Protein AF-I7JM09-F1 (afdb_monomer)

Solvent-accessible surface area (backbone atoms only — not comparable to full-atom values): 18774 Å² total; per-residue (Å²): 129,54,76,67,53,54,52,49,54,53,42,51,52,53,26,52,52,20,54,52,44,30,74,69,41,86,50,66,65,60,13,51,56,25,44,44,51,23,46,50,34,48,20,51,54,33,38,74,76,65,39,50,57,62,14,51,47,38,41,54,48,46,48,49,54,50,46,48,53,46,50,54,53,55,70,71,49,86,85,80,66,82,73,70,56,67,58,51,68,71,48,43,63,59,52,48,52,53,50,49,50,52,51,51,53,51,48,51,54,50,48,58,53,58,77,71,62,80,73,86,86,78,78,64,95,84,65,53,60,56,58,56,51,49,52,46,40,65,65,79,39,42,65,63,51,54,52,50,52,50,51,52,51,51,50,52,52,51,52,51,61,71,66,60,75,82,67,88,85,64,86,80,82,58,64,73,62,65,72,67,63,52,86,78,74,77,65,81,91,76,89,71,82,79,77,76,80,78,69,76,77,78,81,72,85,76,79,69,78,95,79,79,89,81,87,77,94,72,93,76,79,97,82,80,76,88,86,78,84,87,76,86,85,91,78,86,88,82,79,82,83,79,90,87,74,87,76,83,83,75,85,76,86,84,78,93,79,66,77,85,70,63,72,67,60,60,67,55,54,60,58,53,57,59,54,53,55,52,57,55,52,53,55,54,56,55,60,63,60,58,72,76,74,114

pLDDT: mean 72.58, std 22.92, range [32.12, 98.12]

Mean predicted aligned error: 19.14 Å

Organism: NCBI:txid1091495

Nearest PDB structures (foldseek):
  7zmh-assembly1_6  TM=8.329E-01  e=1.437E-07  Thermochaetoides thermophila DSM 1495
  8bef-assembly1_J  TM=8.537E-01  e=3.031E-07  Arabidopsis thaliana
  7p62-assembly1_J  TM=6.888E-01  e=1.437E-07  Escherichia coli BL21(DE3)
  3rko-assembly2_F  TM=6.988E-01  e=3.600E-07  Escherichia coli BL21(DE3)
  6nbx-assembly1_G  TM=6.213E-01  e=1.348E-06  Thermosynechococcus vestitus BP-1

Secondary structure (DSSP, 8-state):
--HHHHHHHHHHHHHHHHHHHHHH-SSHHHHHHHHHHHHHHHHHHHHHTT-HHHHHHIIIIIIIIIHHHHHHHHHHS----TTTTTTHHHHHHHHHHHHHHHHHHHHHHHHHHHHT--S--PPPTT--HHHHHHHHHHHT-HHHHHHHHHHHHHHHHHHHHHH----TT-----HHHHHT--GGGS----PPPPPP--------TT-S-S----S------TTSSTTS-----------PPPS--PPPPP-----TTSTTSSTTTHHHHHHHHHHHHHHHHHHHHHHHHHTT--

Sequence (294 aa):
MTFTDILFYLLAIILLYASVRVVLARHPVVGVLHLILAFFTASMLWILIGAEFLGLLLIIIYVGAVMVLFLFVVMMVDVLPETLRKDFRTYLPIGLVVGGIMVAEIGFILGSAYFDTSSPMTWPETYNNALALGIEMYSKYSYPIQVGALILLVGMIAAIALTLRERKNRKYVLVSDQLKVQAKDRLRLVSLKSEPRVEPLADNVSDIPADATIAGAKHTSAAERDAKEVKNDRDLKNIKPAAGQPSPVKPGEPAKAQLAQNDKTVSVESTKEAKSDATKSEAKSALNNEEVKK

Foldseek 3Di:
DPPLVVLLVVLVVLLVVLVVCLVVPPQNLSNLVSVLSNLLSVLVNCVSVVNNVVSVCSCCPVNNPPSVVVSVVSVVDPDDDPVVCVCVVVCVVVVVVVVVVVVVVVCVVVVVVVVPDDDDDDDDPPDDNVVVCVCCCVPVVVPVVVVVVVVVVVVVVVVCVVPPDDDPPDDDDDVVVVVPDDPVNPDDDDDDDDDPPPDPPPPPVPPPPPPDPDDDDDDDDPPPDPPPPPDDDPDDPDDDDDDDDDDDDDDDDDDPPPVVPVVVVVVVVVVVVVVVVVVVVVVVVVVVVVVVPD

Radius of gyration: 39.41 Å; Cα contacts (8 Å, |Δi|>4): 89; chains: 1; bounding box: 80×79×113 Å

InterPro domains:
  IPR001457 NADH:ubiquinone/plastoquinone oxidoreductase, chain 6 [PF00499] (19-162)
  IPR042106 NADH-ubiquinone/plastoquinone oxidoreductase chain 6, subunit NuoJ [G3DSA:1.20.120.1200] (4-164)

Structure (mmCIF, N/CA/C/O backbone):
data_AF-I7JM09-F1
#
_entry.id   AF-I7JM09-F1
#
loop_
_atom_site.group_PDB
_atom_site.id
_atom_site.type_symbol
_atom_site.label_atom_id
_atom_site.label_alt_id
_atom_site.label_comp_id
_atom_site.label_asym_id
_atom_site.label_entity_id
_atom_site.label_seq_id
_atom_site.pdbx_PDB_ins_code
_atom_site.Cartn_x
_atom_site.Cartn_y
_atom_site.Cartn_z
_atom_site.occupancy
_atom_site.B_iso_or_equiv
_atom_site.auth_seq_id
_atom_site.auth_comp_id
_atom_site.auth_asym_id
_atom_site.auth_atom_id
_atom_site.pdbx_PDB_model_num
ATOM 1 N N . MET A 1 1 ? 28.215 -1.909 -18.610 1.00 60.47 1 MET A N 1
ATOM 2 C CA . MET A 1 1 ? 27.627 -1.546 -17.310 1.00 60.47 1 MET A CA 1
ATOM 3 C C . MET A 1 1 ? 27.832 -0.065 -17.112 1.00 60.47 1 MET A C 1
ATOM 5 O O . MET A 1 1 ? 28.931 0.368 -16.783 1.00 60.47 1 MET A O 1
ATOM 9 N N . THR A 1 2 ? 26.808 0.710 -17.435 1.00 87.25 2 THR A N 1
ATOM 10 C CA . THR A 1 2 ? 26.739 2.129 -17.095 1.00 87.25 2 THR A CA 1
ATOM 11 C C . THR A 1 2 ? 26.623 2.283 -15.572 1.00 87.25 2 THR A C 1
ATOM 13 O O . THR A 1 2 ? 26.311 1.323 -14.864 1.00 87.25 2 THR A O 1
ATOM 16 N N . PHE A 1 3 ? 26.880 3.482 -15.042 1.00 89.94 3 PHE A N 1
ATOM 17 C CA . PHE A 1 3 ? 26.682 3.772 -13.614 1.00 89.94 3 PHE A CA 1
ATOM 18 C C . PHE A 1 3 ? 25.248 3.440 -13.153 1.00 89.94 3 PHE A C 1
ATOM 20 O O . PHE A 1 3 ? 25.053 2.889 -12.070 1.00 89.94 3 PHE A O 1
ATOM 27 N N . THR A 1 4 ? 24.262 3.687 -14.019 1.00 88.75 4 THR A N 1
ATOM 28 C CA . THR A 1 4 ? 22.845 3.362 -13.820 1.00 88.75 4 THR A CA 1
ATOM 29 C C . THR A 1 4 ? 22.614 1.861 -13.629 1.00 88.75 4 THR A C 1
ATOM 31 O O . THR A 1 4 ? 21.880 1.476 -12.722 1.00 88.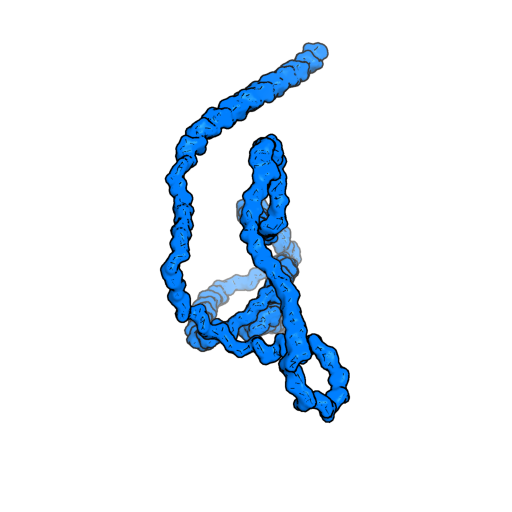75 4 THR A O 1
ATOM 34 N N . ASP A 1 5 ? 23.291 1.004 -14.404 1.00 90.19 5 ASP A N 1
ATOM 35 C CA . ASP A 1 5 ? 23.163 -0.457 -14.283 1.00 90.19 5 ASP A CA 1
ATOM 36 C C . ASP A 1 5 ? 23.687 -0.952 -12.928 1.00 90.19 5 ASP A C 1
ATOM 38 O O . ASP A 1 5 ? 23.064 -1.783 -12.269 1.00 90.19 5 ASP A O 1
ATOM 42 N N . ILE A 1 6 ? 24.829 -0.418 -12.481 1.00 92.75 6 ILE A N 1
ATOM 43 C CA . ILE A 1 6 ? 25.423 -0.774 -11.184 1.00 92.75 6 ILE A CA 1
ATOM 44 C C . ILE A 1 6 ? 24.481 -0.367 -10.047 1.00 92.75 6 ILE A C 1
ATOM 46 O O . ILE A 1 6 ? 24.235 -1.155 -9.131 1.00 92.75 6 ILE A O 1
ATOM 50 N N . LEU A 1 7 ? 23.927 0.846 -10.122 1.00 92.94 7 LEU A N 1
ATOM 51 C CA . LEU A 1 7 ? 22.977 1.348 -9.136 1.00 92.94 7 LEU A CA 1
ATOM 52 C C . LEU A 1 7 ? 21.689 0.512 -9.114 1.00 92.94 7 LEU A C 1
ATOM 54 O O . LEU A 1 7 ? 21.192 0.192 -8.035 1.00 92.94 7 LEU A O 1
ATOM 58 N N . PHE A 1 8 ? 21.191 0.096 -10.282 1.00 93.56 8 PHE A N 1
ATOM 59 C CA . PHE A 1 8 ? 20.032 -0.786 -10.401 1.00 93.56 8 PHE A CA 1
ATOM 60 C C . PHE A 1 8 ? 20.252 -2.118 -9.675 1.00 93.56 8 PHE A C 1
ATOM 62 O O . PHE A 1 8 ? 19.450 -2.484 -8.815 1.00 93.56 8 PHE A O 1
ATOM 69 N N . TYR A 1 9 ? 21.352 -2.824 -9.963 1.00 94.19 9 TYR A N 1
ATOM 70 C CA . TYR A 1 9 ? 21.636 -4.113 -9.322 1.00 94.19 9 TYR A CA 1
ATOM 71 C C . TYR A 1 9 ? 21.850 -3.976 -7.813 1.00 94.19 9 TYR A C 1
ATOM 73 O O . TYR A 1 9 ? 21.371 -4.814 -7.048 1.00 94.19 9 TYR A O 1
ATOM 81 N N . LEU A 1 10 ? 22.517 -2.908 -7.368 1.00 95.50 10 LEU A N 1
ATOM 82 C CA . LEU A 1 10 ? 22.698 -2.625 -5.946 1.00 95.50 10 LEU A CA 1
ATOM 83 C C . LEU A 1 10 ? 21.346 -2.437 -5.246 1.00 95.50 10 LEU A C 1
ATOM 85 O O . LEU A 1 10 ? 21.082 -3.091 -4.236 1.00 95.50 10 LEU A O 1
ATOM 89 N N . LEU A 1 11 ? 20.470 -1.589 -5.790 1.00 95.81 11 LEU A N 1
ATOM 90 C CA . LEU A 1 11 ? 19.152 -1.342 -5.208 1.00 95.81 11 LEU A CA 1
ATOM 91 C C . LEU A 1 11 ? 18.260 -2.592 -5.259 1.00 95.81 11 LEU A C 1
ATOM 93 O O . LEU A 1 11 ? 17.542 -2.859 -4.297 1.00 95.81 11 LEU A O 1
ATOM 97 N N . ALA A 1 12 ? 18.342 -3.392 -6.325 1.00 95.94 12 ALA A N 1
ATOM 98 C CA . ALA A 1 12 ? 17.605 -4.648 -6.457 1.00 95.94 12 ALA A CA 1
ATOM 99 C C . ALA A 1 12 ? 18.024 -5.686 -5.400 1.00 95.94 12 ALA A C 1
ATOM 101 O O . ALA A 1 12 ? 17.169 -6.340 -4.803 1.00 95.94 12 ALA A O 1
ATOM 102 N N . ILE A 1 13 ? 19.325 -5.810 -5.113 1.00 96.69 13 ILE A N 1
ATOM 103 C CA . ILE A 1 13 ? 19.824 -6.706 -4.059 1.00 96.69 13 ILE A CA 1
ATOM 104 C C . ILE A 1 13 ? 19.330 -6.247 -2.683 1.00 96.69 13 ILE A C 1
ATOM 106 O O . ILE A 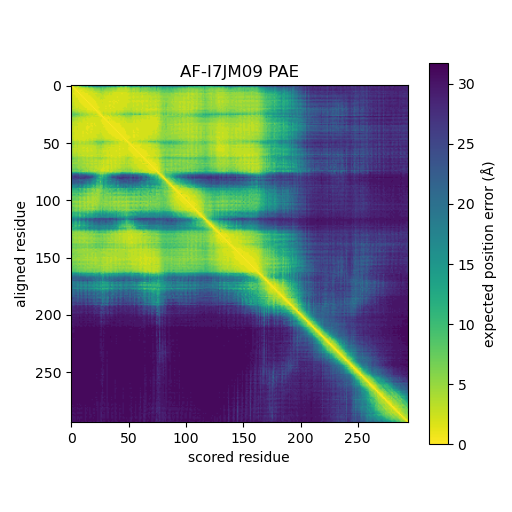1 13 ? 18.868 -7.073 -1.893 1.00 96.69 13 ILE A O 1
ATOM 110 N N . ILE A 1 14 ? 19.387 -4.941 -2.394 1.00 97.19 14 ILE A N 1
ATOM 111 C CA . ILE A 1 14 ? 18.888 -4.395 -1.122 1.00 97.19 14 ILE A CA 1
ATOM 112 C C . ILE A 1 14 ? 17.379 -4.628 -0.995 1.00 97.19 14 ILE A C 1
ATOM 114 O O . ILE A 1 14 ? 16.921 -5.035 0.073 1.00 97.19 14 ILE A O 1
ATOM 118 N N . LEU A 1 15 ? 16.619 -4.432 -2.077 1.00 96.94 15 LEU A N 1
ATOM 119 C CA . LEU A 1 15 ? 15.180 -4.679 -2.120 1.00 96.94 15 LEU A CA 1
ATOM 120 C C . LEU A 1 15 ? 14.859 -6.145 -1.804 1.00 96.94 15 LEU A C 1
ATOM 122 O O . LEU A 1 15 ? 14.075 -6.412 -0.896 1.00 96.94 15 LEU A O 1
ATOM 126 N N . LEU A 1 16 ? 15.511 -7.098 -2.480 1.00 95.94 16 LEU A N 1
ATOM 127 C CA . LEU A 1 16 ? 15.321 -8.530 -2.221 1.00 95.94 16 LEU A CA 1
ATOM 128 C C . LEU A 1 16 ? 15.690 -8.905 -0.783 1.00 95.94 16 LEU A C 1
ATOM 130 O O . LEU A 1 16 ? 14.939 -9.617 -0.114 1.00 95.94 16 LEU A O 1
ATOM 134 N N . TYR A 1 17 ? 16.818 -8.399 -0.280 1.00 96.75 17 TYR A N 1
ATOM 135 C CA . TYR A 1 17 ? 17.233 -8.623 1.103 1.00 96.75 17 TYR A CA 1
ATOM 136 C C . TYR A 1 17 ? 16.187 -8.104 2.099 1.00 96.75 17 TYR A C 1
ATOM 138 O O . TYR A 1 17 ? 15.813 -8.818 3.034 1.00 96.75 17 TYR A O 1
ATOM 146 N N . ALA A 1 18 ? 15.688 -6.885 1.888 1.00 96.38 18 ALA A N 1
ATOM 147 C CA . ALA A 1 18 ? 14.664 -6.277 2.723 1.00 96.38 18 ALA A CA 1
ATOM 148 C C . ALA A 1 18 ? 13.358 -7.088 2.680 1.00 96.38 18 ALA A C 1
ATOM 150 O O . ALA A 1 18 ? 12.845 -7.457 3.736 1.00 96.38 18 ALA A O 1
ATOM 151 N N . SER A 1 19 ? 12.874 -7.462 1.492 1.00 95.25 19 SER A N 1
ATOM 152 C CA . SER A 1 19 ? 11.662 -8.272 1.311 1.00 95.25 19 SER A CA 1
ATOM 153 C C . SER A 1 19 ? 11.746 -9.636 2.001 1.00 95.25 19 SER A C 1
ATOM 155 O O . SER A 1 19 ? 10.800 -10.047 2.670 1.00 95.25 19 SER A O 1
ATOM 157 N N . VAL A 1 20 ? 12.888 -10.325 1.911 1.00 93.81 20 VAL A N 1
ATOM 158 C CA . VAL A 1 20 ? 13.096 -11.595 2.626 1.00 93.81 20 VAL A CA 1
ATOM 159 C C . VAL A 1 20 ? 13.111 -11.360 4.139 1.00 93.81 20 VAL A C 1
ATOM 161 O O . VAL A 1 20 ? 12.451 -12.077 4.894 1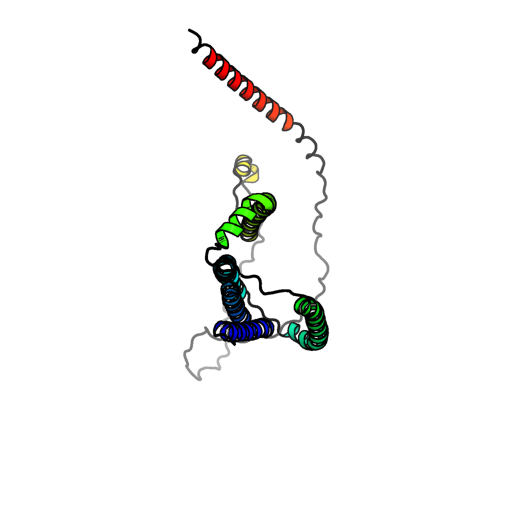.00 93.81 20 VAL A O 1
ATOM 164 N N . ARG A 1 21 ? 13.821 -10.328 4.612 1.00 94.19 21 ARG A N 1
ATOM 165 C CA . ARG A 1 21 ? 13.898 -10.002 6.044 1.00 94.19 21 ARG A CA 1
ATOM 166 C C . ARG A 1 21 ? 12.548 -9.639 6.656 1.00 94.19 21 ARG A C 1
ATOM 168 O O . ARG A 1 21 ? 12.333 -10.006 7.808 1.00 94.19 21 ARG A O 1
ATOM 175 N N . VAL A 1 22 ? 11.645 -8.991 5.914 1.00 93.25 22 VAL A N 1
ATOM 176 C CA . VAL A 1 22 ? 10.273 -8.685 6.364 1.00 93.25 22 VAL A CA 1
ATOM 177 C C . VAL A 1 22 ? 9.542 -9.949 6.811 1.00 93.25 22 VAL A C 1
ATOM 179 O O . VAL A 1 22 ? 8.963 -9.973 7.895 1.00 93.25 22 VAL A O 1
ATOM 182 N N . VAL A 1 23 ? 9.602 -11.012 6.005 1.00 89.50 23 VAL A N 1
ATOM 183 C CA . VAL A 1 23 ? 8.877 -12.267 6.263 1.00 89.50 23 VAL A CA 1
ATOM 184 C C . VAL A 1 23 ? 9.581 -13.116 7.326 1.00 89.50 23 VAL A C 1
ATOM 186 O O . VAL A 1 23 ? 8.933 -13.795 8.121 1.00 89.50 23 VAL A O 1
ATOM 189 N N . LEU A 1 24 ? 10.915 -13.067 7.377 1.00 88.56 24 LEU A N 1
ATOM 190 C CA . LEU A 1 24 ? 11.713 -13.836 8.338 1.00 88.56 24 LEU A CA 1
ATOM 191 C C . LEU A 1 24 ? 11.799 -13.182 9.729 1.00 88.56 24 LEU A C 1
ATOM 193 O O . LEU A 1 24 ? 12.238 -13.832 10.685 1.00 88.56 24 LEU A O 1
ATOM 197 N N . ALA A 1 25 ? 11.421 -11.908 9.870 1.00 86.81 25 ALA A N 1
ATOM 198 C CA . ALA A 1 25 ? 11.547 -11.177 11.124 1.00 86.81 25 ALA A CA 1
ATOM 199 C C . ALA A 1 25 ? 10.722 -11.823 12.253 1.00 86.81 25 ALA A C 1
ATOM 201 O O . ALA A 1 25 ? 9.545 -12.164 12.120 1.00 86.81 25 ALA A O 1
ATOM 202 N N . ARG A 1 26 ? 11.357 -11.986 13.420 1.00 82.12 26 ARG A N 1
ATOM 203 C CA . ARG A 1 26 ? 10.672 -12.478 14.626 1.00 82.12 26 ARG A CA 1
ATOM 204 C C . ARG A 1 26 ? 9.859 -11.383 15.295 1.00 82.12 26 ARG A C 1
ATOM 206 O O . ARG A 1 26 ? 8.724 -11.632 15.683 1.00 82.12 26 ARG A O 1
ATOM 213 N N . HIS A 1 27 ? 10.449 -10.196 15.407 1.00 83.50 27 HIS A N 1
ATOM 214 C CA . HIS A 1 27 ? 9.795 -9.046 16.004 1.00 83.50 27 HIS A CA 1
ATOM 215 C C . HIS A 1 27 ? 9.038 -8.258 14.923 1.00 83.50 27 HIS A C 1
ATOM 217 O O . HIS A 1 27 ? 9.672 -7.806 13.965 1.00 83.50 27 HIS A O 1
ATOM 223 N N . PRO A 1 28 ? 7.722 -8.049 15.067 1.00 87.56 28 PRO A N 1
ATOM 224 C CA . PRO A 1 28 ? 6.898 -7.369 14.069 1.00 87.56 28 PRO A CA 1
ATOM 225 C C . PRO A 1 28 ? 7.420 -5.987 13.684 1.00 87.56 28 PRO A C 1
ATOM 227 O O . PRO A 1 28 ? 7.532 -5.691 12.502 1.00 87.56 28 PRO A O 1
ATOM 230 N N . VAL A 1 29 ? 7.836 -5.174 14.664 1.00 90.31 29 VAL A N 1
ATOM 231 C CA . VAL A 1 29 ? 8.397 -3.833 14.405 1.00 90.31 29 VAL A CA 1
ATOM 232 C C . VAL A 1 29 ? 9.630 -3.911 13.498 1.00 90.31 29 VAL A C 1
ATOM 234 O O . VAL A 1 29 ? 9.766 -3.109 12.579 1.00 90.31 29 VAL A O 1
ATOM 237 N N . VAL A 1 30 ? 10.490 -4.922 13.683 1.00 89.81 30 VAL A N 1
ATOM 238 C CA . VAL A 1 30 ? 11.658 -5.146 12.812 1.00 89.81 30 VAL A CA 1
ATOM 239 C C . VAL A 1 30 ? 11.214 -5.550 11.407 1.00 89.81 30 VAL A C 1
ATOM 241 O O . VAL A 1 30 ? 11.829 -5.115 10.437 1.00 89.81 30 VAL A O 1
ATOM 244 N N . GLY A 1 31 ? 10.136 -6.327 11.283 1.00 91.81 31 GLY A N 1
ATOM 245 C CA . GLY A 1 31 ? 9.509 -6.621 9.994 1.00 91.81 31 GLY A CA 1
ATOM 246 C C . GLY A 1 31 ? 9.059 -5.346 9.280 1.00 91.81 31 GLY A C 1
ATOM 247 O O . GLY A 1 31 ? 9.431 -5.128 8.133 1.00 91.81 31 GLY A O 1
ATOM 248 N N . VAL A 1 32 ? 8.353 -4.448 9.970 1.00 92.31 32 VAL A N 1
ATOM 249 C CA . VAL A 1 32 ? 7.885 -3.183 9.375 1.00 92.31 32 VAL A CA 1
ATOM 250 C C . VAL A 1 32 ? 9.040 -2.248 9.003 1.00 92.31 32 VAL A C 1
ATOM 252 O O . VAL A 1 32 ? 9.010 -1.640 7.938 1.00 92.31 32 VAL A O 1
ATOM 255 N N . LEU A 1 33 ? 10.099 -2.174 9.815 1.00 93.38 33 LEU A N 1
ATOM 256 C CA . LEU A 1 33 ? 11.314 -1.412 9.489 1.00 93.38 33 LEU A CA 1
ATOM 257 C C . LEU A 1 33 ? 11.957 -1.879 8.171 1.00 93.38 33 LEU A C 1
ATOM 259 O O . LEU A 1 33 ? 12.332 -1.054 7.339 1.00 93.38 33 LEU A O 1
ATOM 263 N N . HIS A 1 34 ? 12.043 -3.194 7.944 1.00 95.12 34 HIS A N 1
ATOM 264 C CA . HIS A 1 34 ? 12.537 -3.726 6.668 1.00 95.12 34 HIS A CA 1
ATOM 265 C C . HIS A 1 34 ? 11.540 -3.497 5.522 1.00 95.12 34 HIS A C 1
ATOM 267 O O . HIS A 1 34 ? 11.959 -3.324 4.382 1.00 95.12 34 HIS A O 1
ATOM 273 N N . LEU A 1 35 ? 10.235 -3.438 5.803 1.00 94.31 35 LEU A N 1
ATOM 274 C CA . LEU A 1 35 ? 9.214 -3.150 4.793 1.00 94.31 35 LEU A CA 1
ATOM 275 C C . LEU A 1 35 ? 9.300 -1.696 4.313 1.00 94.31 35 LEU A C 1
ATOM 277 O O . LEU A 1 35 ? 9.213 -1.437 3.116 1.00 94.31 35 LEU A O 1
ATOM 281 N N . ILE A 1 36 ? 9.555 -0.761 5.230 1.00 95.31 36 ILE A N 1
ATOM 282 C CA . ILE A 1 36 ? 9.850 0.639 4.904 1.00 95.31 36 ILE A CA 1
ATOM 283 C C . ILE A 1 36 ? 11.087 0.728 4.005 1.00 95.31 36 ILE A C 1
ATOM 285 O O . ILE A 1 36 ? 11.044 1.400 2.976 1.00 95.31 36 ILE A O 1
ATOM 289 N N . LEU A 1 37 ? 12.161 0.006 4.342 1.00 96.12 37 LEU A N 1
ATOM 290 C CA . LEU A 1 37 ? 13.366 -0.057 3.511 1.00 96.12 37 LEU A CA 1
ATOM 291 C C . LEU A 1 37 ? 13.075 -0.631 2.111 1.00 96.12 37 LEU A C 1
ATOM 293 O O . LEU A 1 37 ? 13.607 -0.126 1.122 1.00 96.12 37 LEU A O 1
ATOM 297 N N . ALA A 1 38 ? 12.208 -1.641 2.008 1.00 96.31 38 ALA A N 1
ATOM 298 C CA . ALA A 1 38 ? 11.801 -2.223 0.731 1.00 96.31 38 ALA A CA 1
ATOM 299 C C . ALA A 1 38 ? 11.011 -1.220 -0.129 1.00 96.31 38 ALA A C 1
ATOM 301 O O . ALA A 1 38 ? 11.342 -1.017 -1.291 1.00 96.31 38 ALA A O 1
ATOM 302 N N . PHE A 1 39 ? 10.018 -0.519 0.427 1.00 95.88 39 PHE A N 1
ATOM 303 C CA . PHE A 1 39 ? 9.282 0.500 -0.332 1.00 95.88 39 PHE A CA 1
ATOM 304 C C . PHE A 1 39 ? 10.154 1.698 -0.714 1.00 95.88 39 PHE A C 1
ATOM 306 O O . PHE A 1 39 ? 10.022 2.229 -1.816 1.00 95.88 39 PHE A O 1
ATOM 313 N N . PHE A 1 40 ? 11.083 2.096 0.155 1.00 95.69 40 PHE A N 1
ATOM 314 C CA . PHE A 1 40 ? 12.030 3.162 -0.150 1.00 95.69 40 PHE A CA 1
ATOM 315 C C . PHE A 1 40 ? 12.969 2.775 -1.299 1.00 95.69 40 PHE A C 1
ATOM 317 O O . PHE A 1 40 ? 13.099 3.517 -2.269 1.00 95.69 40 PHE A O 1
ATOM 324 N N . THR A 1 41 ? 13.564 1.583 -1.257 1.00 96.75 41 THR A N 1
ATOM 325 C CA . THR A 1 41 ? 14.403 1.096 -2.364 1.00 96.75 41 THR A CA 1
ATOM 326 C C . THR A 1 41 ? 13.597 0.891 -3.643 1.00 96.75 41 THR A C 1
ATOM 328 O O . THR A 1 41 ? 14.035 1.341 -4.697 1.00 96.75 41 THR A O 1
ATOM 331 N N . ALA A 1 42 ? 12.381 0.343 -3.567 1.00 96.38 42 ALA A N 1
ATOM 332 C CA . ALA A 1 42 ? 11.476 0.249 -4.713 1.00 96.38 42 ALA A CA 1
ATOM 333 C C . ALA A 1 42 ? 11.188 1.626 -5.336 1.00 96.38 42 ALA A C 1
ATOM 335 O O . ALA A 1 42 ? 11.235 1.759 -6.555 1.00 96.38 42 ALA A O 1
ATOM 336 N N . SER A 1 43 ? 10.963 2.668 -4.528 1.00 96.12 43 SER A N 1
ATOM 337 C CA . SER A 1 43 ? 10.743 4.027 -5.042 1.00 96.12 43 SER A CA 1
ATOM 338 C C . SER A 1 43 ? 11.946 4.563 -5.825 1.00 96.12 43 SER A C 1
ATOM 340 O O . SER A 1 43 ? 11.772 5.183 -6.873 1.00 96.12 43 SER A O 1
ATOM 342 N N . MET A 1 44 ? 13.167 4.244 -5.380 1.00 95.00 44 MET A N 1
ATOM 343 C CA . MET A 1 44 ? 14.389 4.590 -6.104 1.00 95.00 44 MET A CA 1
ATOM 344 C C . MET A 1 44 ? 14.504 3.829 -7.429 1.00 95.00 44 MET A C 1
ATOM 346 O O . MET A 1 44 ? 14.897 4.433 -8.422 1.00 95.00 44 MET A O 1
ATOM 350 N N . LEU A 1 45 ? 14.109 2.546 -7.486 1.00 94.69 45 LEU A N 1
ATOM 351 C CA . LEU A 1 45 ? 14.045 1.802 -8.756 1.00 94.69 45 LEU A CA 1
ATOM 352 C C . LEU A 1 45 ? 13.048 2.437 -9.738 1.00 94.69 45 LEU A C 1
ATOM 354 O O . LEU A 1 45 ? 13.342 2.537 -10.925 1.00 94.69 45 LEU A O 1
ATOM 358 N N . TRP A 1 46 ? 11.887 2.885 -9.254 1.00 93.31 46 TRP A N 1
ATOM 359 C CA . TRP A 1 46 ? 10.885 3.564 -10.084 1.00 93.31 46 TRP A CA 1
ATOM 360 C C . TRP A 1 46 ? 11.412 4.876 -10.672 1.00 93.31 46 TRP A C 1
ATOM 362 O O . TRP A 1 46 ? 11.233 5.137 -11.862 1.00 93.31 46 TRP A O 1
ATOM 372 N N . ILE A 1 47 ? 12.121 5.668 -9.864 1.00 91.94 47 ILE A N 1
ATOM 373 C CA . ILE A 1 47 ? 12.787 6.891 -10.329 1.00 91.94 47 ILE A CA 1
ATOM 374 C C . ILE A 1 47 ? 13.871 6.552 -11.365 1.00 91.94 47 ILE A C 1
ATOM 376 O O . ILE A 1 47 ? 13.973 7.237 -12.378 1.00 91.94 47 ILE A O 1
ATOM 380 N N . LEU A 1 48 ? 14.629 5.467 -11.167 1.00 90.88 48 LEU A N 1
ATOM 381 C CA . LEU A 1 48 ? 15.697 5.046 -12.081 1.00 90.88 48 LEU A CA 1
ATOM 382 C C . LEU A 1 48 ? 15.183 4.651 -13.477 1.00 90.88 48 LEU A C 1
ATOM 384 O O . LEU A 1 48 ? 15.877 4.862 -14.465 1.00 90.88 48 LEU A O 1
ATOM 388 N N . ILE A 1 49 ? 13.963 4.110 -13.561 1.00 88.81 49 ILE A N 1
ATOM 389 C CA . ILE A 1 49 ? 13.292 3.745 -14.825 1.00 88.81 49 ILE A CA 1
ATOM 390 C C . ILE A 1 49 ? 12.651 4.978 -15.510 1.00 88.81 49 ILE A C 1
ATOM 392 O O . ILE A 1 49 ? 12.134 4.879 -16.620 1.00 88.81 49 ILE A O 1
ATOM 396 N N . GLY A 1 50 ? 12.703 6.163 -14.889 1.00 87.06 50 GLY A N 1
ATOM 397 C CA . GLY A 1 50 ? 12.114 7.401 -15.420 1.00 87.06 50 GLY A CA 1
ATOM 398 C C . GLY A 1 50 ? 10.654 7.629 -15.010 1.00 87.06 50 GLY A C 1
ATOM 399 O O . GLY A 1 50 ? 9.968 8.485 -15.568 1.00 87.06 50 GLY A O 1
ATOM 400 N N . ALA A 1 51 ? 10.151 6.881 -14.025 1.00 90.31 51 ALA A N 1
ATOM 401 C CA . ALA A 1 51 ? 8.800 7.025 -13.487 1.00 90.31 51 ALA A CA 1
ATOM 402 C C . ALA A 1 51 ? 8.812 7.800 -12.156 1.00 90.31 51 ALA A C 1
ATOM 404 O O . ALA A 1 51 ? 8.426 7.294 -11.099 1.00 90.31 51 ALA A O 1
ATOM 405 N N . GLU A 1 52 ? 9.257 9.056 -12.221 1.00 91.44 52 GLU A N 1
ATOM 406 C CA . GLU A 1 52 ? 9.452 9.935 -11.060 1.00 91.44 52 GLU A CA 1
ATOM 407 C C . GLU A 1 52 ? 8.174 10.154 -10.237 1.00 91.44 52 GLU A C 1
ATOM 409 O O . GLU A 1 52 ? 8.195 10.027 -9.013 1.00 91.44 52 GLU A O 1
ATOM 414 N N . PHE A 1 53 ? 7.039 10.404 -10.899 1.00 91.69 53 PHE A N 1
ATOM 415 C CA . PHE A 1 53 ? 5.773 10.686 -10.227 1.00 91.69 53 PHE A CA 1
ATOM 416 C C . PHE A 1 53 ? 5.306 9.490 -9.390 1.00 91.69 53 PHE A C 1
ATOM 418 O O . PHE A 1 53 ? 4.948 9.650 -8.222 1.00 91.69 53 PHE A O 1
ATOM 425 N N . LEU A 1 54 ? 5.368 8.276 -9.950 1.00 92.62 54 LEU A N 1
ATOM 426 C CA . LEU A 1 54 ? 4.976 7.079 -9.208 1.00 92.62 54 LEU A CA 1
ATOM 427 C C . LEU A 1 54 ? 5.969 6.735 -8.093 1.00 92.62 54 LEU A C 1
ATOM 429 O O . LEU A 1 54 ? 5.540 6.315 -7.020 1.00 92.62 54 LEU A O 1
ATOM 433 N N . GLY A 1 55 ? 7.270 6.957 -8.310 1.00 94.50 55 GLY A N 1
ATOM 434 C CA . GLY A 1 55 ? 8.282 6.808 -7.264 1.00 94.50 55 GLY A CA 1
ATOM 435 C C . GLY A 1 55 ? 8.006 7.718 -6.063 1.00 94.50 55 GLY A C 1
ATOM 436 O O . GLY A 1 55 ? 7.984 7.253 -4.923 1.00 94.50 55 GLY A O 1
ATOM 437 N N . LEU A 1 56 ? 7.694 8.994 -6.309 1.00 94.50 56 LEU A N 1
ATOM 438 C CA . LEU A 1 56 ? 7.335 9.953 -5.259 1.00 94.50 56 LEU A CA 1
ATOM 439 C C . LEU A 1 56 ? 6.041 9.570 -4.527 1.00 94.50 56 LEU A C 1
ATOM 441 O O . LEU A 1 56 ? 5.991 9.648 -3.298 1.00 94.50 56 LEU A O 1
ATOM 445 N N . LEU A 1 57 ? 5.012 9.101 -5.243 1.00 94.75 57 LEU A N 1
ATOM 446 C CA . LEU A 1 57 ? 3.788 8.584 -4.618 1.00 94.75 57 LEU A CA 1
ATOM 447 C C . LEU A 1 57 ? 4.064 7.375 -3.716 1.00 94.75 57 LEU A C 1
ATOM 449 O O . LEU A 1 57 ? 3.455 7.258 -2.649 1.00 94.75 57 LEU A O 1
ATOM 453 N N . LEU A 1 58 ? 5.000 6.503 -4.106 1.00 95.19 58 LEU A N 1
ATOM 454 C CA . LEU A 1 58 ? 5.415 5.361 -3.295 1.00 95.19 58 LEU A CA 1
ATOM 455 C C . LEU A 1 58 ? 6.000 5.815 -1.948 1.00 95.19 58 LEU A C 1
ATOM 457 O O . LEU A 1 58 ? 5.689 5.242 -0.905 1.00 95.19 58 LEU A O 1
ATOM 461 N N . ILE A 1 59 ? 6.781 6.896 -1.944 1.00 95.69 59 ILE A N 1
ATOM 462 C CA . ILE A 1 59 ? 7.329 7.473 -0.712 1.00 95.69 59 ILE A CA 1
ATOM 463 C C . ILE A 1 59 ? 6.223 8.137 0.116 1.00 95.69 59 ILE A C 1
ATOM 465 O O . ILE A 1 59 ? 6.073 7.835 1.297 1.00 95.69 59 ILE A O 1
ATOM 469 N N . ILE A 1 60 ? 5.427 9.028 -0.475 1.00 95.81 60 ILE A N 1
ATOM 470 C CA . ILE A 1 60 ? 4.463 9.842 0.283 1.00 95.81 60 ILE A CA 1
ATOM 471 C C . ILE A 1 60 ? 3.338 8.980 0.872 1.00 95.81 60 ILE A C 1
ATOM 473 O O . ILE A 1 60 ? 3.014 9.099 2.054 1.00 95.81 60 ILE A O 1
ATOM 477 N N . ILE A 1 61 ? 2.743 8.097 0.068 1.00 95.56 61 ILE A N 1
ATOM 478 C CA . ILE A 1 61 ? 1.564 7.329 0.480 1.00 95.56 61 ILE A CA 1
ATOM 479 C C . ILE A 1 61 ? 1.984 6.070 1.229 1.00 95.56 61 ILE A C 1
ATOM 481 O O . ILE A 1 61 ? 1.546 5.862 2.361 1.00 95.56 61 ILE A O 1
ATOM 485 N N . TYR A 1 62 ? 2.831 5.230 0.625 1.00 95.06 62 TYR A N 1
ATOM 486 C CA . TYR A 1 62 ? 3.164 3.945 1.235 1.00 95.06 62 TYR A CA 1
ATOM 487 C C . TYR A 1 62 ? 4.119 4.129 2.405 1.00 95.06 62 TYR A C 1
ATOM 489 O O . TYR A 1 62 ? 3.765 3.746 3.516 1.00 95.06 62 TYR A O 1
ATOM 497 N N . VAL A 1 63 ? 5.288 4.744 2.200 1.00 94.25 63 VAL A N 1
ATOM 498 C CA . VAL A 1 63 ? 6.257 4.935 3.295 1.00 94.25 63 VAL A CA 1
ATOM 499 C C . VAL A 1 63 ? 5.745 5.943 4.329 1.00 94.25 63 VAL A C 1
ATOM 501 O O . VAL A 1 63 ? 5.842 5.683 5.526 1.00 94.25 63 VAL A O 1
ATOM 504 N N . GLY A 1 64 ? 5.177 7.064 3.884 1.00 92.94 64 GLY A N 1
ATOM 505 C CA . GLY A 1 64 ? 4.725 8.146 4.755 1.00 92.94 64 GLY A CA 1
ATOM 506 C C . GLY A 1 64 ? 3.456 7.810 5.535 1.00 92.94 64 GLY A C 1
ATOM 507 O O . GLY A 1 64 ? 3.492 7.710 6.756 1.00 92.94 64 GLY A O 1
ATOM 508 N N . ALA A 1 65 ? 2.321 7.651 4.853 1.00 93.50 65 ALA A N 1
ATOM 509 C CA . ALA A 1 65 ? 1.034 7.487 5.530 1.00 93.50 65 ALA A CA 1
ATOM 510 C C . ALA A 1 65 ? 0.797 6.050 6.022 1.00 93.50 65 ALA A C 1
ATOM 512 O O . ALA A 1 65 ? 0.512 5.825 7.201 1.00 93.50 65 ALA A O 1
ATOM 513 N N . VAL A 1 66 ? 0.913 5.064 5.128 1.00 94.75 66 VAL A N 1
ATOM 514 C CA . VAL A 1 66 ? 0.476 3.689 5.414 1.00 94.75 66 VAL A CA 1
ATOM 515 C C . VAL A 1 66 ? 1.451 2.974 6.347 1.00 94.75 66 VAL A C 1
ATOM 517 O O . VAL A 1 66 ? 1.019 2.412 7.352 1.00 94.75 66 VAL A O 1
ATOM 520 N N . MET A 1 67 ? 2.758 3.001 6.064 1.00 94.19 67 MET A N 1
ATOM 521 C CA . MET A 1 67 ? 3.744 2.288 6.884 1.00 94.19 67 MET A CA 1
ATOM 522 C C . MET A 1 67 ? 3.888 2.894 8.283 1.00 94.19 67 MET A C 1
ATOM 524 O O . MET A 1 67 ? 4.042 2.143 9.244 1.00 94.19 67 MET A O 1
ATOM 528 N N . VAL A 1 68 ? 3.793 4.220 8.436 1.00 91.38 68 VAL A N 1
ATOM 529 C CA . VAL A 1 68 ? 3.828 4.860 9.763 1.00 91.38 68 VAL A CA 1
ATOM 530 C C . VAL A 1 68 ? 2.586 4.497 10.578 1.00 91.38 68 VAL A C 1
ATOM 532 O O . VAL A 1 68 ? 2.716 4.125 11.744 1.00 91.38 68 VAL A O 1
ATOM 535 N N . LEU A 1 69 ? 1.389 4.514 9.975 1.00 92.19 69 LEU A N 1
ATOM 536 C CA . LEU A 1 69 ? 0.174 4.027 10.639 1.00 92.19 69 LEU A CA 1
ATOM 537 C C . LEU A 1 69 ? 0.318 2.555 11.036 1.00 92.19 69 LEU A C 1
ATOM 539 O O . LEU A 1 69 ? -0.045 2.169 12.147 1.00 92.19 69 LEU A O 1
ATOM 543 N N . PHE A 1 70 ? 0.903 1.740 10.159 1.00 89.44 70 PHE A N 1
ATOM 544 C CA . PHE A 1 70 ? 1.156 0.335 10.443 1.00 89.44 70 PHE A CA 1
ATOM 545 C C . PHE A 1 70 ? 2.155 0.144 11.593 1.00 89.44 70 PHE A C 1
ATOM 547 O O . PHE A 1 70 ? 1.923 -0.711 12.442 1.00 89.44 70 PHE A O 1
ATOM 554 N N . LEU A 1 71 ? 3.211 0.963 11.693 1.00 90.19 71 LEU A N 1
ATOM 555 C CA . LEU A 1 71 ? 4.134 0.947 12.835 1.00 90.19 71 LEU A CA 1
ATOM 556 C C . LEU A 1 71 ? 3.410 1.210 14.158 1.00 90.19 71 LEU A C 1
ATOM 558 O O . LEU A 1 71 ? 3.638 0.478 15.121 1.00 90.19 71 LEU A O 1
ATOM 562 N N . PHE A 1 72 ? 2.517 2.204 14.202 1.00 89.75 72 PHE A N 1
ATOM 563 C CA . PHE A 1 72 ? 1.713 2.476 15.395 1.00 89.75 72 PHE A CA 1
ATOM 564 C C . PHE A 1 72 ? 0.837 1.282 15.774 1.00 89.75 72 PHE A C 1
ATOM 566 O O . PHE A 1 72 ? 0.829 0.864 16.931 1.00 89.75 72 PHE A O 1
ATOM 573 N N . VAL A 1 73 ? 0.130 0.704 14.800 1.00 90.62 73 VAL A N 1
ATOM 574 C CA . VAL A 1 73 ? -0.751 -0.449 15.029 1.00 90.62 73 VAL A CA 1
ATOM 575 C C . VAL A 1 73 ? 0.045 -1.650 15.530 1.00 90.62 73 VAL A C 1
ATOM 577 O O . VAL A 1 73 ? -0.310 -2.253 16.536 1.00 90.62 73 VAL A O 1
ATOM 580 N N . VAL A 1 74 ? 1.146 -1.983 14.863 1.00 88.62 74 VAL A N 1
ATOM 581 C CA . VAL A 1 74 ? 1.960 -3.157 15.186 1.00 88.62 74 VAL A CA 1
ATOM 582 C C . VAL A 1 74 ? 2.671 -3.017 16.532 1.00 88.62 74 VAL A C 1
ATOM 584 O O . VAL A 1 74 ? 2.867 -4.019 17.210 1.00 88.62 74 VAL A O 1
ATOM 587 N N . MET A 1 75 ? 3.044 -1.801 16.937 1.00 87.69 75 MET A N 1
ATOM 588 C CA . MET A 1 75 ? 3.617 -1.555 18.263 1.00 87.69 75 MET A CA 1
ATOM 589 C C . MET A 1 75 ? 2.561 -1.609 19.375 1.00 87.69 75 MET A C 1
ATOM 591 O O . MET A 1 75 ? 2.882 -2.004 20.490 1.00 87.69 75 MET A O 1
ATOM 595 N N . MET A 1 76 ? 1.315 -1.215 19.091 1.00 86.75 76 MET A N 1
ATOM 596 C CA . MET A 1 76 ? 0.220 -1.266 20.067 1.00 86.75 76 MET A CA 1
ATOM 597 C C . MET A 1 76 ? -0.317 -2.692 20.274 1.00 86.75 76 MET A C 1
ATOM 599 O O . MET A 1 76 ? -0.892 -2.988 21.320 1.00 86.75 76 MET A O 1
ATOM 603 N N . VAL A 1 77 ? -0.177 -3.572 19.279 1.00 85.75 77 VAL A N 1
ATOM 604 C CA . VAL A 1 77 ? -0.637 -4.961 19.373 1.00 85.75 77 VAL A CA 1
ATOM 605 C C . VAL A 1 77 ? 0.456 -5.832 19.992 1.00 85.75 77 VAL A C 1
ATOM 607 O O . VAL A 1 77 ? 1.454 -6.154 19.349 1.00 85.75 77 VAL A O 1
ATOM 610 N N . ASP A 1 78 ? 0.214 -6.299 21.215 1.00 73.50 78 ASP A N 1
ATOM 611 C CA . ASP A 1 78 ? 1.011 -7.353 21.844 1.00 73.50 78 ASP A CA 1
ATOM 612 C C . 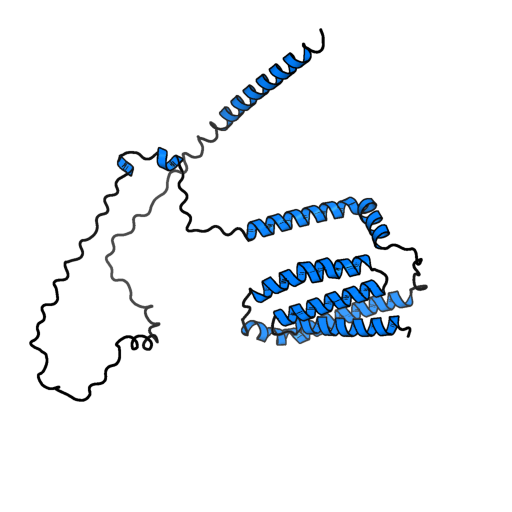ASP A 1 78 ? 0.789 -8.686 21.107 1.00 73.50 78 ASP A C 1
ATOM 614 O O . ASP A 1 78 ? -0.167 -9.421 21.361 1.00 73.50 78 ASP A O 1
ATOM 618 N N . VAL A 1 79 ? 1.659 -9.017 20.152 1.00 69.00 79 VAL A N 1
ATOM 619 C CA . VAL A 1 79 ? 1.603 -10.300 19.435 1.00 69.00 79 VAL A CA 1
ATOM 620 C C . VAL A 1 79 ? 2.497 -11.344 20.098 1.00 69.00 79 VAL A C 1
ATOM 622 O O . VAL A 1 79 ? 3.693 -11.415 19.830 1.00 69.00 79 VAL A O 1
ATOM 625 N N . LEU A 1 80 ? 1.906 -12.223 20.909 1.00 62.31 80 LEU A N 1
ATOM 626 C CA . LEU A 1 80 ? 2.567 -13.446 21.371 1.00 62.31 80 LEU A CA 1
ATOM 627 C C . LEU A 1 80 ? 1.603 -14.640 21.295 1.00 62.31 80 LEU A C 1
ATOM 629 O O . LEU A 1 80 ? 0.683 -14.764 22.102 1.00 62.31 80 LEU A O 1
ATOM 633 N N . PRO A 1 81 ? 1.810 -15.538 20.320 1.00 59.97 81 PRO A N 1
ATOM 634 C CA . PRO A 1 81 ? 1.808 -16.950 20.684 1.00 59.97 81 PRO A CA 1
ATOM 635 C C . PRO A 1 81 ? 2.905 -17.718 19.938 1.00 59.97 81 PRO A C 1
ATOM 637 O O . PRO A 1 81 ? 2.846 -17.960 18.731 1.00 59.97 81 PRO A O 1
ATOM 640 N N . GLU A 1 82 ? 3.902 -18.168 20.693 1.00 62.75 82 GLU A N 1
ATOM 641 C CA . GLU A 1 82 ? 5.020 -19.002 20.231 1.00 62.75 82 GLU A CA 1
ATOM 642 C C . GLU A 1 82 ? 4.556 -20.364 19.669 1.00 62.75 82 GLU A C 1
ATOM 644 O O . GLU A 1 82 ? 5.284 -21.033 18.934 1.00 62.75 82 GLU A O 1
ATOM 649 N N . THR A 1 83 ? 3.308 -20.747 19.948 1.00 59.00 83 THR A N 1
ATOM 650 C CA . THR A 1 83 ? 2.677 -22.001 19.527 1.00 59.00 83 THR A CA 1
ATOM 651 C C . THR A 1 83 ? 2.239 -22.018 18.058 1.00 59.00 83 THR A C 1
ATOM 653 O O . THR A 1 83 ? 2.277 -23.084 17.453 1.00 59.00 83 THR A O 1
ATOM 656 N N . LEU A 1 84 ? 1.925 -20.871 17.436 1.00 59.19 84 LEU A N 1
ATOM 657 C CA . LEU A 1 84 ? 1.526 -20.804 16.013 1.00 59.19 84 LEU A CA 1
ATOM 658 C C . LEU A 1 84 ? 2.701 -21.005 15.039 1.00 59.19 84 LEU A C 1
ATOM 660 O O . LEU A 1 84 ? 2.509 -21.336 13.872 1.00 59.19 84 LEU A O 1
ATOM 664 N N . ARG A 1 85 ? 3.942 -20.805 15.496 1.00 61.53 85 ARG A N 1
ATOM 665 C CA . ARG A 1 85 ? 5.138 -20.880 14.638 1.00 61.53 85 ARG A CA 1
ATOM 666 C C . ARG A 1 85 ? 5.676 -22.300 14.458 1.00 61.53 85 ARG A C 1
ATOM 668 O O . ARG A 1 85 ? 6.496 -22.515 13.565 1.00 61.53 85 ARG A O 1
ATOM 675 N N . LYS A 1 86 ? 5.241 -23.263 15.281 1.00 62.53 86 LYS A N 1
ATOM 676 C CA . LYS A 1 86 ? 5.717 -24.654 15.211 1.00 62.53 86 LYS A CA 1
ATOM 677 C C . LYS A 1 86 ? 5.311 -25.321 13.891 1.00 62.53 86 LYS A C 1
ATOM 679 O O . LYS A 1 86 ? 6.114 -26.050 13.316 1.00 62.53 86 LYS A O 1
ATOM 684 N N . ASP A 1 87 ? 4.146 -24.950 13.362 1.00 65.56 87 ASP A N 1
ATOM 685 C CA . ASP A 1 87 ? 3.615 -25.475 12.101 1.00 65.56 87 ASP A CA 1
ATOM 686 C C . ASP A 1 87 ? 4.196 -24.770 10.865 1.00 65.56 87 ASP A C 1
ATOM 688 O O . ASP A 1 87 ? 4.308 -25.376 9.801 1.00 65.56 87 ASP A O 1
ATOM 692 N N . PHE A 1 88 ? 4.666 -23.521 10.994 1.00 68.38 88 PHE A N 1
ATOM 693 C CA . PHE A 1 88 ? 5.241 -22.766 9.871 1.00 68.38 88 PHE A CA 1
ATOM 694 C C . PHE A 1 88 ? 6.447 -23.479 9.246 1.00 68.38 88 PHE A C 1
ATOM 696 O O . PHE A 1 88 ? 6.609 -23.481 8.028 1.00 68.38 88 PHE A O 1
ATOM 703 N N . ARG A 1 89 ? 7.281 -24.141 10.061 1.00 75.44 89 ARG A N 1
ATOM 704 C CA . ARG A 1 89 ? 8.468 -24.855 9.563 1.00 75.44 89 ARG A CA 1
ATOM 705 C C . ARG A 1 89 ? 8.116 -26.127 8.786 1.00 75.44 89 ARG A C 1
ATOM 707 O O . ARG A 1 89 ? 8.897 -26.53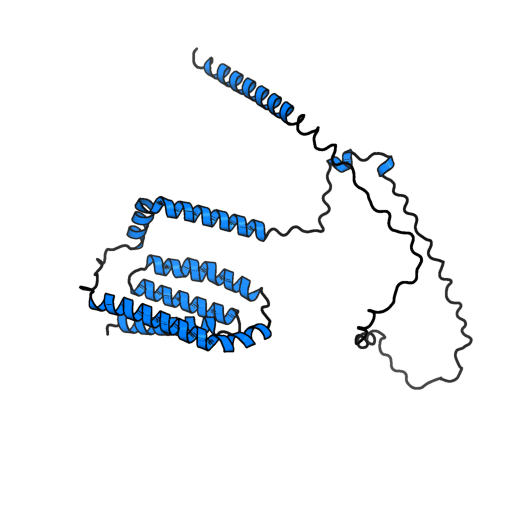3 7.932 1.00 75.44 89 ARG A O 1
ATOM 714 N N . THR A 1 90 ? 6.951 -26.714 9.054 1.00 81.06 90 THR A N 1
ATOM 715 C CA . THR A 1 90 ? 6.435 -27.891 8.341 1.00 81.06 90 THR A CA 1
ATOM 716 C C . THR A 1 90 ? 5.933 -27.518 6.945 1.00 81.06 90 THR A C 1
ATOM 718 O O . THR A 1 90 ? 6.180 -28.256 5.995 1.00 81.06 90 THR A O 1
ATOM 721 N N . TYR A 1 91 ? 5.295 -26.350 6.792 1.00 81.88 91 TYR A N 1
ATOM 722 C CA . TYR A 1 91 ? 4.758 -25.878 5.505 1.00 81.88 91 TYR A CA 1
ATOM 723 C C . TYR A 1 91 ? 5.738 -25.027 4.679 1.00 81.88 91 TYR A C 1
ATOM 725 O O . TYR A 1 91 ? 5.534 -24.856 3.479 1.00 81.88 91 TYR A O 1
ATOM 733 N N . LEU A 1 92 ? 6.829 -24.539 5.280 1.00 84.88 92 LEU A N 1
ATOM 734 C CA . LEU A 1 92 ? 7.889 -23.792 4.594 1.00 84.88 92 LEU A CA 1
ATOM 735 C C . LEU A 1 92 ? 8.450 -24.481 3.329 1.00 84.88 92 LEU A C 1
ATOM 737 O O . LEU A 1 92 ? 8.554 -23.796 2.313 1.00 84.88 92 LEU A O 1
ATOM 741 N N . PRO A 1 93 ? 8.805 -25.787 3.324 1.00 86.62 93 PRO A N 1
ATOM 742 C CA . PRO A 1 93 ? 9.340 -26.427 2.120 1.00 86.62 93 PRO A CA 1
ATOM 743 C C . PRO A 1 93 ? 8.307 -26.497 0.992 1.00 86.62 93 PRO A C 1
ATOM 745 O O . PRO A 1 93 ? 8.654 -26.264 -0.161 1.00 86.62 93 PRO A O 1
ATOM 748 N N . ILE A 1 94 ? 7.034 -26.744 1.315 1.00 89.56 94 ILE A N 1
ATOM 749 C CA . ILE A 1 94 ? 5.943 -26.756 0.329 1.00 89.56 94 ILE A CA 1
ATOM 750 C C . ILE A 1 94 ? 5.766 -25.353 -0.264 1.00 89.56 94 ILE A C 1
ATOM 752 O O . ILE A 1 94 ? 5.704 -25.203 -1.482 1.00 89.56 94 ILE A O 1
ATOM 756 N N . GLY A 1 95 ? 5.760 -24.318 0.582 1.00 87.25 95 GLY A N 1
ATOM 757 C CA . GLY A 1 95 ? 5.703 -22.926 0.135 1.00 87.25 95 GLY A CA 1
ATOM 758 C C . GLY A 1 95 ? 6.888 -22.533 -0.749 1.00 87.25 95 GLY A C 1
ATOM 759 O O . GLY A 1 95 ? 6.705 -21.812 -1.725 1.00 87.25 95 GLY A O 1
ATOM 760 N N . LEU A 1 96 ? 8.088 -23.047 -0.462 1.00 89.12 96 LEU A N 1
ATOM 761 C CA . LEU A 1 96 ? 9.284 -22.801 -1.270 1.00 89.12 96 LEU A CA 1
ATOM 762 C C . LEU A 1 96 ? 9.200 -23.487 -2.637 1.00 89.12 96 LEU A C 1
ATOM 764 O O . LEU A 1 96 ? 9.572 -22.874 -3.630 1.00 89.12 96 LEU A O 1
ATOM 768 N N . VAL A 1 97 ? 8.666 -24.712 -2.709 1.00 93.88 97 VAL A N 1
ATOM 769 C CA . VAL A 1 97 ? 8.420 -25.399 -3.989 1.00 93.88 97 VAL A CA 1
ATOM 770 C C . VAL A 1 97 ? 7.424 -24.611 -4.837 1.00 93.88 97 VAL A C 1
ATOM 772 O O . VAL A 1 97 ? 7.717 -24.309 -5.990 1.00 93.88 97 VAL A O 1
ATOM 775 N N . VAL A 1 98 ? 6.284 -24.214 -4.265 1.00 93.94 98 VAL A N 1
ATOM 776 C CA . VAL A 1 98 ? 5.265 -23.430 -4.985 1.00 93.94 98 VAL A CA 1
ATOM 777 C C . VAL A 1 98 ? 5.813 -22.065 -5.410 1.00 93.94 98 VAL A C 1
ATOM 779 O O . VAL A 1 98 ? 5.635 -21.659 -6.556 1.00 93.94 98 VAL A O 1
ATOM 782 N N . GLY A 1 99 ? 6.528 -21.375 -4.520 1.00 91.00 99 GLY A N 1
ATOM 783 C CA . GLY A 1 99 ? 7.190 -20.111 -4.839 1.00 91.00 99 GLY A CA 1
ATOM 784 C C . GLY A 1 99 ? 8.233 -20.265 -5.946 1.00 91.00 99 GLY A C 1
ATOM 785 O O . GLY A 1 99 ? 8.277 -19.449 -6.858 1.00 91.00 99 GLY A O 1
ATOM 786 N N . GLY A 1 100 ? 9.029 -21.335 -5.912 1.00 93.75 100 GLY A N 1
ATOM 787 C CA . GLY A 1 100 ? 10.011 -21.651 -6.947 1.00 93.75 100 GLY A CA 1
ATOM 788 C C . GLY A 1 100 ? 9.370 -21.909 -8.310 1.00 93.75 100 GLY A C 1
ATOM 789 O O . GLY A 1 100 ? 9.864 -21.398 -9.311 1.00 93.75 100 GLY A O 1
ATOM 790 N N . ILE A 1 101 ? 8.242 -22.628 -8.345 1.00 95.62 101 ILE A N 1
ATOM 791 C CA . ILE A 1 101 ? 7.457 -22.835 -9.571 1.00 95.62 101 ILE A CA 1
ATOM 792 C C . ILE A 1 101 ? 6.947 -21.493 -10.107 1.00 95.62 101 ILE A C 1
ATOM 794 O O . ILE A 1 101 ? 7.158 -21.204 -11.277 1.00 95.62 101 ILE A O 1
ATOM 798 N N . MET A 1 102 ? 6.380 -20.635 -9.254 1.00 94.50 102 MET A N 1
ATOM 799 C CA . MET A 1 102 ? 5.930 -19.294 -9.655 1.00 94.50 102 MET A CA 1
ATOM 800 C C . MET A 1 102 ? 7.062 -18.438 -10.238 1.00 94.50 102 MET A C 1
ATOM 802 O O . MET A 1 102 ? 6.882 -17.788 -11.265 1.00 94.50 102 MET A O 1
ATOM 806 N N . VAL A 1 103 ? 8.251 -18.447 -9.625 1.00 92.69 103 VAL A N 1
ATOM 807 C CA . VAL A 1 103 ? 9.413 -17.729 -10.177 1.00 92.69 103 VAL A CA 1
ATOM 808 C C . VAL A 1 103 ? 9.843 -18.323 -11.521 1.00 92.69 103 VAL A C 1
ATOM 810 O O . VAL A 1 103 ? 10.187 -17.567 -12.427 1.00 92.69 103 VAL A O 1
ATOM 813 N N . ALA A 1 104 ? 9.798 -19.648 -11.678 1.00 93.50 104 ALA A N 1
ATOM 814 C CA . ALA A 1 104 ? 10.120 -20.306 -12.940 1.00 93.50 104 ALA A CA 1
ATOM 815 C C . ALA A 1 104 ? 9.105 -19.971 -14.046 1.00 93.50 104 ALA A C 1
ATOM 817 O O . ALA A 1 104 ? 9.516 -19.688 -15.168 1.00 93.50 104 ALA A O 1
ATOM 818 N N . GLU A 1 105 ? 7.806 -19.933 -13.735 1.00 92.56 105 GLU A N 1
ATOM 819 C CA . GLU A 1 105 ? 6.750 -19.534 -14.674 1.00 92.56 105 GLU A CA 1
ATOM 820 C C . GLU A 1 105 ? 6.918 -18.080 -15.120 1.00 92.56 105 GLU A C 1
ATOM 822 O O . GLU A 1 105 ? 6.944 -17.800 -16.319 1.00 92.56 105 GLU A O 1
ATOM 827 N N . ILE A 1 106 ? 7.115 -17.157 -14.171 1.00 91.75 106 ILE A N 1
ATOM 828 C CA . ILE A 1 106 ? 7.379 -15.747 -14.481 1.00 91.75 106 ILE A CA 1
ATOM 829 C C . ILE A 1 106 ? 8.655 -15.629 -15.320 1.00 91.75 106 ILE A C 1
ATOM 831 O O . ILE A 1 106 ? 8.661 -14.916 -16.319 1.00 91.75 106 ILE A O 1
ATOM 835 N N . GLY A 1 107 ? 9.718 -16.354 -14.963 1.00 89.69 107 GLY A N 1
ATOM 836 C CA . GLY A 1 107 ? 10.977 -16.368 -15.706 1.00 89.69 107 GLY A CA 1
ATOM 837 C C . GLY A 1 107 ? 10.837 -16.911 -17.130 1.00 89.69 107 GLY A C 1
ATOM 838 O O . GLY A 1 107 ? 11.440 -16.360 -18.045 1.00 89.69 107 GLY A O 1
ATOM 839 N N . PHE A 1 108 ? 10.016 -17.941 -17.342 1.00 90.06 108 PHE A N 1
ATOM 840 C CA . PHE A 1 108 ? 9.740 -18.499 -18.667 1.00 90.06 108 PHE A CA 1
ATOM 841 C C . PHE A 1 108 ? 8.960 -17.511 -19.544 1.00 90.06 108 PHE A C 1
ATOM 843 O O . PHE A 1 108 ? 9.351 -17.253 -20.684 1.00 90.06 108 PHE A O 1
ATOM 850 N N . ILE A 1 109 ? 7.906 -16.898 -18.993 1.00 88.88 109 ILE A N 1
ATOM 851 C CA . ILE A 1 109 ? 7.085 -15.903 -19.696 1.00 88.88 109 ILE A CA 1
ATOM 852 C C . ILE A 1 109 ? 7.923 -14.664 -20.029 1.00 88.88 109 ILE A C 1
ATOM 854 O O . ILE A 1 109 ? 7.982 -14.258 -21.189 1.00 88.88 109 ILE A O 1
ATOM 858 N N . LEU A 1 110 ? 8.623 -14.087 -19.048 1.00 86.06 110 LEU A N 1
ATOM 859 C CA . LEU A 1 110 ? 9.475 -12.918 -19.280 1.00 86.06 110 LEU A CA 1
ATOM 860 C C . LEU A 1 110 ? 10.648 -13.245 -20.199 1.00 86.06 110 LEU A C 1
ATOM 862 O O . LEU A 1 110 ? 11.001 -12.405 -21.013 1.00 86.06 110 LEU A O 1
ATOM 866 N N . GLY A 1 111 ? 11.227 -14.444 -20.103 1.00 82.50 111 GLY A N 1
ATOM 867 C CA . GLY A 1 111 ? 12.275 -14.904 -21.009 1.00 82.50 111 GLY A CA 1
ATOM 868 C C . GLY A 1 111 ? 11.795 -14.883 -22.454 1.00 82.50 111 GLY A C 1
ATOM 869 O O . GLY A 1 111 ? 12.416 -14.230 -23.286 1.00 82.50 111 GLY A O 1
ATOM 870 N N . SER A 1 112 ? 10.649 -15.514 -22.736 1.00 80.19 112 SER A N 1
ATOM 871 C CA . SER A 1 112 ? 10.056 -15.501 -24.081 1.00 80.19 112 SER A CA 1
ATOM 872 C C . SER A 1 112 ? 9.780 -14.084 -24.594 1.00 80.19 112 SER A C 1
ATOM 874 O O . SER A 1 112 ? 10.162 -13.761 -25.713 1.00 80.19 112 SER A O 1
ATOM 876 N N . ALA A 1 113 ? 9.222 -13.208 -23.753 1.00 77.81 113 ALA A N 1
ATOM 877 C CA . ALA A 1 113 ? 8.939 -11.826 -24.126 1.00 77.81 113 ALA A CA 1
ATOM 878 C C . ALA A 1 113 ? 10.217 -11.003 -24.348 1.00 77.81 113 ALA A C 1
ATOM 880 O O . ALA A 1 113 ? 10.274 -10.200 -25.271 1.00 77.81 113 ALA A O 1
ATOM 881 N N . TYR A 1 114 ? 11.252 -11.214 -23.529 1.00 74.31 114 TYR A N 1
ATOM 882 C CA . TYR A 1 114 ? 12.512 -10.479 -23.606 1.00 74.31 114 TYR A CA 1
ATOM 883 C C . TYR A 1 114 ? 13.249 -10.762 -24.917 1.00 74.31 114 TYR A C 1
ATOM 885 O O . TYR A 1 114 ? 13.735 -9.824 -25.549 1.00 74.31 114 TYR A O 1
ATOM 893 N N . PHE A 1 115 ? 13.277 -12.025 -25.360 1.00 70.19 115 PHE A N 1
ATOM 894 C CA . PHE A 1 115 ? 13.915 -12.415 -26.622 1.00 70.19 115 PHE A CA 1
ATOM 895 C C . PHE A 1 115 ? 13.186 -11.899 -27.875 1.00 70.19 115 PHE A C 1
ATOM 897 O O . PHE A 1 115 ? 13.837 -11.745 -28.906 1.00 70.19 115 PHE A O 1
ATOM 904 N N . ASP A 1 116 ? 11.893 -11.577 -27.781 1.00 72.06 116 ASP A N 1
ATOM 905 C CA . ASP A 1 116 ? 11.092 -11.026 -28.887 1.00 72.06 116 ASP A CA 1
ATOM 906 C C . ASP A 1 116 ? 11.064 -9.483 -28.929 1.00 72.06 116 ASP A C 1
ATOM 908 O O . ASP A 1 116 ? 10.485 -8.891 -29.844 1.00 72.06 116 ASP A O 1
ATOM 912 N N . THR A 1 117 ? 11.681 -8.787 -27.965 1.00 69.88 117 THR A N 1
ATOM 913 C CA . THR A 1 117 ? 11.559 -7.320 -27.882 1.00 69.88 117 THR A CA 1
ATOM 914 C C . THR A 1 117 ? 12.529 -6.591 -28.819 1.00 69.88 117 THR A C 1
ATOM 916 O O . THR A 1 117 ? 13.749 -6.678 -28.687 1.00 69.88 117 THR A O 1
ATOM 919 N N . SER A 1 118 ? 11.980 -5.777 -29.724 1.00 59.56 118 SER A N 1
ATOM 920 C CA . SER A 1 118 ? 12.713 -4.821 -30.557 1.00 59.56 118 SER A CA 1
ATOM 921 C C . SER A 1 118 ? 12.955 -3.503 -29.812 1.00 59.56 118 SER A C 1
ATOM 923 O O . SER A 1 118 ? 11.986 -2.833 -29.473 1.00 59.56 118 SER A O 1
ATOM 925 N N . SER A 1 119 ? 14.231 -3.132 -29.647 1.00 67.62 119 SER A N 1
ATOM 926 C CA . SER A 1 119 ? 14.793 -1.833 -29.219 1.00 67.62 119 SER A CA 1
ATOM 927 C C . SER A 1 119 ? 14.223 -1.183 -27.935 1.00 67.62 119 SER A C 1
ATOM 929 O O . SER A 1 119 ? 13.017 -0.989 -27.811 1.00 67.62 119 SER A O 1
ATOM 931 N N . PRO A 1 120 ? 15.072 -0.741 -26.983 1.00 67.62 120 PRO A N 1
ATOM 932 C CA . PRO A 1 120 ? 14.600 -0.028 -25.797 1.00 67.62 120 PRO A CA 1
ATOM 933 C C . PRO A 1 120 ? 13.810 1.228 -26.192 1.00 67.62 120 PRO A C 1
ATOM 935 O O . PRO A 1 120 ? 14.268 2.032 -27.005 1.00 67.62 120 PRO A O 1
ATOM 938 N N . MET A 1 121 ? 12.615 1.384 -25.619 1.00 68.12 121 MET A N 1
ATOM 939 C CA . MET A 1 121 ? 11.775 2.561 -25.828 1.00 68.12 121 MET A CA 1
ATOM 940 C C . MET A 1 121 ? 12.448 3.780 -25.193 1.00 68.12 121 MET A C 1
ATOM 942 O O . MET A 1 121 ? 12.594 3.857 -23.975 1.00 68.12 121 MET A O 1
ATOM 946 N N . THR A 1 122 ? 12.885 4.722 -26.026 1.00 72.81 122 THR A N 1
ATOM 947 C CA . THR A 1 122 ? 13.509 5.972 -25.586 1.00 72.81 122 THR A CA 1
ATOM 948 C C . THR A 1 122 ? 12.453 7.059 -25.445 1.00 72.81 122 THR A C 1
ATOM 950 O O . THR A 1 122 ? 11.776 7.397 -26.419 1.00 72.81 122 THR A O 1
ATOM 953 N N . TRP A 1 123 ? 12.332 7.627 -24.248 1.00 72.25 123 TRP A N 1
ATOM 954 C CA . TRP A 1 123 ? 11.468 8.777 -24.001 1.00 72.25 123 TRP A CA 1
ATOM 955 C C . TRP A 1 123 ? 12.205 10.083 -24.333 1.00 72.25 123 TRP A C 1
ATOM 957 O O . TRP A 1 123 ? 13.406 10.178 -24.073 1.00 72.25 123 TRP A O 1
ATOM 967 N N . PRO A 1 124 ? 11.522 11.097 -24.892 1.00 78.38 124 PRO A N 1
ATOM 968 C CA . PRO A 1 124 ? 12.092 12.434 -25.042 1.00 78.38 124 PRO A CA 1
ATOM 969 C C . PRO A 1 124 ? 12.457 13.033 -23.676 1.00 78.38 124 PRO A C 1
ATOM 971 O O . PRO A 1 124 ? 11.699 12.871 -22.723 1.00 78.38 124 PRO A O 1
ATOM 974 N N . GLU A 1 125 ? 13.549 13.798 -23.581 1.00 74.62 125 GLU A N 1
ATOM 975 C CA . GLU A 1 125 ? 13.950 14.455 -22.318 1.00 74.62 125 GLU A CA 1
ATOM 976 C C . GLU A 1 125 ? 12.917 15.471 -21.795 1.00 74.62 125 GLU A C 1
ATOM 978 O O . GLU A 1 125 ? 12.899 15.802 -20.614 1.00 74.62 125 GLU A O 1
ATOM 983 N N . THR A 1 126 ? 12.018 15.950 -22.656 1.00 79.12 126 THR A N 1
ATOM 984 C CA . THR A 1 126 ? 10.915 16.856 -22.299 1.00 79.12 126 THR A CA 1
ATOM 985 C C . THR A 1 126 ? 9.659 16.133 -21.803 1.00 79.12 126 THR A C 1
ATOM 987 O O . THR A 1 126 ? 8.641 16.778 -21.541 1.00 79.12 126 THR A O 1
ATOM 990 N N . TYR A 1 127 ? 9.688 14.802 -21.691 1.00 82.06 127 TYR A N 1
ATOM 991 C CA . TYR A 1 127 ? 8.535 14.019 -21.266 1.00 82.06 127 TYR A CA 1
ATOM 992 C C . TYR A 1 127 ? 8.249 14.217 -19.774 1.00 82.06 127 TYR A C 1
ATOM 994 O O . TYR A 1 127 ? 8.982 13.745 -18.910 1.00 82.06 127 TYR A O 1
ATOM 1002 N N . ASN A 1 128 ? 7.136 14.883 -19.469 1.00 87.69 128 ASN A N 1
ATOM 1003 C CA . ASN A 1 128 ? 6.655 15.033 -18.102 1.00 87.69 128 ASN A CA 1
ATOM 1004 C C . ASN A 1 128 ? 5.672 13.903 -17.764 1.00 87.69 128 ASN A C 1
ATOM 1006 O O . ASN A 1 128 ? 4.515 13.915 -18.199 1.00 87.69 128 ASN A O 1
ATOM 1010 N N . ASN A 1 129 ? 6.134 12.944 -16.958 1.00 86.31 129 ASN A N 1
ATOM 1011 C CA . ASN A 1 129 ? 5.343 11.782 -16.553 1.00 86.31 129 ASN A CA 1
ATOM 1012 C C . ASN A 1 129 ? 4.073 12.190 -15.783 1.00 86.31 129 ASN A C 1
ATOM 1014 O O . ASN A 1 129 ? 2.993 11.670 -16.057 1.00 86.31 129 ASN A O 1
ATOM 1018 N N . ALA A 1 130 ? 4.177 13.168 -14.876 1.00 90.25 130 ALA A N 1
ATOM 1019 C CA . ALA A 1 130 ? 3.051 13.630 -14.065 1.00 90.25 130 ALA A CA 1
ATOM 1020 C C . ALA A 1 130 ? 1.946 14.276 -14.916 1.00 90.25 130 ALA A C 1
ATOM 1022 O O . ALA A 1 130 ? 0.762 14.017 -14.696 1.00 90.25 130 ALA A O 1
ATOM 1023 N N . LEU A 1 131 ? 2.323 15.084 -15.914 1.00 90.88 131 LEU A N 1
ATOM 1024 C CA . LEU A 1 131 ? 1.367 15.709 -16.829 1.00 90.88 131 LEU A CA 1
ATOM 1025 C C . LEU A 1 131 ? 0.662 14.660 -17.695 1.00 90.88 131 LEU A C 1
ATOM 1027 O O . LEU A 1 131 ? -0.565 14.676 -17.790 1.00 90.88 131 LEU A O 1
ATOM 1031 N N . ALA A 1 132 ? 1.424 13.744 -18.300 1.00 90.38 132 ALA A N 1
ATOM 1032 C CA . ALA A 1 132 ? 0.873 12.689 -19.148 1.00 90.38 132 ALA A CA 1
ATOM 1033 C C . ALA A 1 132 ? -0.114 11.803 -18.371 1.00 90.38 132 ALA A C 1
ATOM 1035 O O . ALA A 1 132 ? -1.223 11.537 -18.836 1.00 90.38 132 ALA A O 1
ATOM 1036 N N . LEU A 1 133 ? 0.258 11.417 -17.148 1.00 90.19 133 LEU A N 1
ATOM 1037 C CA . LEU A 1 133 ? -0.582 10.604 -16.278 1.00 90.19 133 LEU A CA 1
ATOM 1038 C C . LEU A 1 133 ? -1.829 11.378 -15.825 1.00 90.19 133 LEU A C 1
ATOM 1040 O O . LEU A 1 133 ? -2.918 10.815 -15.825 1.00 90.19 133 LEU A O 1
ATOM 1044 N N . GLY A 1 134 ? -1.706 12.677 -15.534 1.00 91.25 134 GLY A N 1
ATOM 1045 C CA . GLY A 1 134 ? -2.835 13.550 -15.204 1.00 91.25 134 GLY A CA 1
ATOM 1046 C C . GLY A 1 134 ? -3.855 13.691 -16.339 1.00 91.25 134 GLY A C 1
ATOM 1047 O O . GLY A 1 134 ? -5.057 13.576 -16.096 1.00 91.25 134 GLY A O 1
ATOM 1048 N N . ILE A 1 135 ? -3.399 13.888 -17.581 1.00 93.81 135 ILE A N 1
ATOM 1049 C CA . ILE A 1 135 ? -4.285 13.974 -18.754 1.00 93.81 135 ILE A CA 1
ATOM 1050 C C . ILE A 1 135 ? -5.061 12.667 -18.925 1.00 93.81 135 ILE A C 1
ATOM 1052 O O . ILE A 1 135 ? -6.285 12.690 -19.053 1.00 93.81 135 ILE A O 1
ATOM 1056 N N . GLU A 1 136 ? -4.375 11.528 -18.869 1.00 93.31 136 GLU A N 1
ATOM 1057 C CA . GLU A 1 136 ? -5.004 10.222 -19.063 1.00 93.31 136 GLU A CA 1
ATOM 1058 C C . GLU A 1 136 ? -5.982 9.885 -17.920 1.00 93.31 136 GLU A C 1
ATOM 1060 O O . GLU A 1 136 ? -7.084 9.380 -18.158 1.00 93.31 136 GLU A O 1
ATOM 1065 N N . MET A 1 137 ? -5.614 10.238 -16.683 1.00 92.56 137 MET A N 1
ATOM 1066 C CA . MET A 1 137 ? -6.447 10.099 -15.489 1.00 92.56 137 MET A CA 1
ATOM 1067 C C . MET A 1 137 ? -7.774 10.853 -15.629 1.00 92.56 137 MET A C 1
ATOM 1069 O O . MET A 1 137 ? -8.835 10.254 -15.463 1.00 92.56 137 MET A O 1
ATOM 1073 N N . TYR A 1 138 ? -7.738 12.143 -15.969 1.00 92.62 138 TYR A N 1
ATOM 1074 C CA . TYR A 1 138 ? -8.954 12.961 -16.029 1.00 92.62 138 TYR A CA 1
ATOM 1075 C C . TYR A 1 138 ? -9.715 12.862 -17.356 1.00 92.62 138 TYR A C 1
ATOM 1077 O O . TYR A 1 138 ? -10.911 13.152 -17.379 1.00 92.62 138 TYR A O 1
ATOM 1085 N N . SER A 1 139 ? -9.066 12.437 -18.444 1.00 94.44 139 SER A N 1
ATOM 1086 C CA . SER A 1 139 ? -9.714 12.266 -19.747 1.00 94.44 139 SER A CA 1
ATOM 1087 C C . SER A 1 139 ? -10.345 10.880 -19.885 1.00 94.44 139 SER A C 1
ATOM 1089 O O . SER A 1 139 ? -11.569 10.760 -19.943 1.00 94.44 139 SER A O 1
ATOM 1091 N N . LYS A 1 140 ? -9.533 9.815 -19.887 1.00 94.25 140 LYS A N 1
ATOM 1092 C CA . LYS A 1 140 ? -10.003 8.450 -20.168 1.00 94.25 140 LYS A CA 1
ATOM 1093 C C . LYS A 1 140 ? -10.468 7.714 -18.915 1.00 94.25 140 LYS A C 1
ATOM 1095 O O . LYS A 1 140 ? -11.459 6.988 -18.961 1.00 94.25 140 LYS A O 1
ATOM 1100 N N . TYR A 1 141 ? -9.781 7.908 -17.788 1.00 94.50 141 TYR A N 1
ATOM 1101 C CA . TYR A 1 141 ? -10.023 7.166 -16.542 1.00 94.50 141 TYR A CA 1
ATOM 1102 C C . TYR A 1 141 ? -10.784 7.964 -15.471 1.00 94.50 141 TYR A C 1
ATOM 1104 O O . TYR A 1 141 ? -10.630 7.715 -14.274 1.00 94.50 141 TYR A O 1
ATOM 1112 N N . SER A 1 142 ? -11.676 8.868 -15.887 1.00 94.25 142 SER A N 1
ATOM 1113 C CA . SER A 1 142 ? -12.479 9.679 -14.960 1.00 94.25 142 SER A CA 1
ATOM 1114 C C . SER A 1 142 ? -13.344 8.824 -14.014 1.00 94.25 142 SER A C 1
ATOM 1116 O O . SER A 1 142 ? -13.415 9.094 -12.814 1.00 94.25 142 SER A O 1
ATOM 1118 N N . TYR A 1 143 ? -13.933 7.726 -14.511 1.00 95.75 143 TYR A N 1
ATOM 1119 C CA . TYR A 1 143 ? -14.752 6.821 -13.692 1.00 95.75 143 TYR A CA 1
ATOM 1120 C C . TYR A 1 143 ? -13.962 6.137 -12.554 1.00 95.75 143 TYR A C 1
ATOM 1122 O O . TYR A 1 143 ? -14.392 6.246 -11.403 1.00 95.75 143 TYR A O 1
ATOM 1130 N N . PRO A 1 144 ? -12.806 5.479 -12.797 1.00 95.56 144 PRO A N 1
ATOM 1131 C CA . PRO A 1 144 ? -11.957 4.955 -11.725 1.00 95.56 144 PRO A CA 1
ATOM 1132 C C . PRO A 1 144 ? -11.585 5.973 -10.644 1.00 95.56 144 PRO A C 1
ATOM 1134 O O . PRO A 1 144 ? -11.534 5.611 -9.471 1.00 95.56 144 PRO A O 1
ATOM 1137 N N . ILE A 1 145 ? -11.362 7.242 -11.003 1.00 95.44 145 ILE A N 1
ATOM 1138 C CA . ILE A 1 145 ? -11.041 8.298 -10.028 1.00 95.44 145 ILE A CA 1
ATOM 1139 C C . ILE A 1 145 ? -12.224 8.565 -9.102 1.00 95.44 145 ILE A C 1
ATOM 1141 O O . ILE A 1 145 ? -12.046 8.654 -7.888 1.00 95.44 145 ILE A O 1
ATOM 1145 N N . GLN A 1 146 ? -13.435 8.645 -9.654 1.00 95.94 146 GLN A N 1
ATOM 1146 C CA . GLN A 1 146 ? -14.653 8.817 -8.859 1.00 95.94 146 GLN A CA 1
ATOM 1147 C C . GLN A 1 146 ? -14.877 7.625 -7.921 1.00 95.94 146 GLN A C 1
ATOM 1149 O O . GLN A 1 146 ? -15.179 7.813 -6.743 1.00 95.94 146 GLN A O 1
ATOM 1154 N N . VAL A 1 147 ? -14.662 6.400 -8.409 1.00 97.31 147 VAL A N 1
ATOM 1155 C CA . VAL A 1 147 ? -14.729 5.188 -7.578 1.00 97.31 147 VAL A CA 1
ATOM 1156 C C . VAL A 1 147 ? -13.663 5.220 -6.479 1.00 97.31 147 VAL A C 1
ATOM 1158 O O . VAL A 1 147 ? -13.969 4.926 -5.326 1.00 97.31 147 VAL A O 1
ATOM 1161 N N . GLY A 1 148 ? -12.437 5.644 -6.793 1.00 96.50 148 GLY A N 1
ATOM 1162 C CA . GLY A 1 148 ? -11.372 5.838 -5.809 1.00 96.50 148 GLY A CA 1
ATOM 1163 C C . GLY A 1 148 ? -11.755 6.846 -4.721 1.00 96.50 148 GLY A C 1
ATOM 1164 O O . GLY A 1 148 ? -11.572 6.569 -3.537 1.00 96.50 148 GLY A O 1
ATOM 1165 N N . ALA A 1 149 ? -12.365 7.973 -5.097 1.00 96.50 149 ALA A N 1
ATOM 1166 C CA . ALA A 1 149 ? -12.861 8.970 -4.149 1.00 96.50 149 ALA A CA 1
ATOM 1167 C C . ALA A 1 149 ? -13.959 8.403 -3.229 1.00 96.50 149 ALA A C 1
ATOM 1169 O O . ALA A 1 149 ? -13.939 8.648 -2.022 1.00 96.50 149 ALA A O 1
ATOM 1170 N N . LEU A 1 150 ? -14.876 7.590 -3.768 1.00 97.81 150 LEU A N 1
ATOM 1171 C CA . LEU A 1 150 ? -15.891 6.894 -2.970 1.00 97.81 150 LEU A CA 1
ATOM 1172 C C . LEU A 1 150 ? -15.270 5.875 -2.008 1.00 97.81 150 LEU A C 1
ATOM 1174 O O . LEU A 1 150 ? -15.690 5.800 -0.856 1.00 97.81 150 LEU A O 1
ATOM 1178 N N . ILE A 1 151 ? -14.248 5.129 -2.433 1.00 97.69 151 ILE A N 1
ATOM 1179 C CA . ILE A 1 151 ? -13.531 4.188 -1.560 1.00 97.69 151 ILE A CA 1
ATOM 1180 C C . ILE A 1 151 ? -12.850 4.932 -0.405 1.00 97.69 151 ILE A C 1
ATOM 1182 O O . ILE A 1 151 ? -12.930 4.480 0.736 1.00 97.69 151 ILE A O 1
ATOM 1186 N N . LEU A 1 152 ? -12.233 6.091 -0.663 1.00 96.50 152 LEU A N 1
ATOM 1187 C CA . LEU A 1 152 ? -11.637 6.919 0.392 1.00 96.50 152 LEU A CA 1
ATOM 1188 C C . LEU A 1 152 ? -12.690 7.454 1.370 1.00 96.50 152 LEU A C 1
ATOM 1190 O O . LEU A 1 152 ? -12.469 7.425 2.583 1.00 96.50 152 LEU A O 1
ATOM 1194 N N . LEU A 1 153 ? -13.850 7.886 0.866 1.00 98.06 153 LEU A N 1
ATOM 1195 C CA . LEU A 1 153 ? -14.973 8.312 1.701 1.00 98.06 153 LEU A CA 1
ATOM 1196 C C . LEU A 1 153 ? -15.460 7.167 2.599 1.00 98.06 153 LEU A C 1
ATOM 1198 O O . LEU A 1 153 ? -15.589 7.341 3.811 1.00 98.06 153 LEU A O 1
ATOM 1202 N N . VAL A 1 154 ? -15.685 5.986 2.023 1.00 98.12 154 VAL A N 1
ATOM 1203 C CA . VAL A 1 154 ? -16.105 4.793 2.768 1.00 98.12 154 VAL A CA 1
ATOM 1204 C C . VAL A 1 154 ? -15.047 4.394 3.796 1.00 98.12 154 VAL A C 1
ATOM 1206 O O . VAL A 1 154 ? -15.400 4.094 4.932 1.00 98.12 154 VAL A O 1
ATOM 1209 N N . GLY A 1 155 ? -13.760 4.450 3.444 1.00 96.75 155 GLY A N 1
ATOM 1210 C CA . GLY A 1 155 ? -12.656 4.170 4.363 1.00 96.75 155 GLY A CA 1
ATOM 1211 C C . GLY A 1 155 ? -12.644 5.105 5.573 1.00 96.75 155 GLY A C 1
ATOM 1212 O O . GLY A 1 155 ? -12.501 4.644 6.705 1.00 96.75 155 GLY A O 1
ATOM 1213 N N . MET A 1 156 ? -12.872 6.404 5.358 1.00 96.62 156 MET A N 1
ATOM 1214 C CA . MET A 1 156 ? -12.987 7.392 6.433 1.00 96.62 156 MET A CA 1
ATOM 1215 C C . MET A 1 156 ? -14.189 7.106 7.344 1.00 96.62 156 MET A C 1
ATOM 1217 O O . MET A 1 156 ? -14.040 7.066 8.566 1.00 96.62 156 MET A O 1
ATOM 1221 N N . ILE A 1 157 ? -15.368 6.859 6.758 1.00 97.31 157 ILE A N 1
ATOM 1222 C CA . ILE A 1 157 ? -16.592 6.535 7.506 1.00 97.31 157 ILE A CA 1
ATOM 1223 C C . ILE A 1 157 ? -16.392 5.252 8.322 1.00 97.31 157 ILE A C 1
ATOM 1225 O O . ILE A 1 157 ? -16.719 5.224 9.508 1.00 97.31 157 ILE A O 1
ATOM 1229 N N . ALA A 1 158 ? -15.814 4.209 7.721 1.00 96.88 158 ALA A N 1
ATOM 1230 C CA . ALA A 1 158 ? -15.548 2.934 8.379 1.00 96.88 158 ALA A CA 1
ATOM 1231 C C . ALA A 1 158 ? -14.559 3.083 9.543 1.00 96.88 158 ALA A C 1
ATOM 1233 O O . ALA A 1 158 ? -14.803 2.550 10.625 1.00 96.88 158 ALA A O 1
ATOM 1234 N N . ALA A 1 159 ? -13.476 3.844 9.359 1.00 94.81 159 ALA A N 1
ATOM 1235 C CA . ALA A 1 159 ? -12.504 4.107 10.417 1.00 94.81 159 ALA A CA 1
ATOM 1236 C C . ALA A 1 159 ? -13.133 4.857 11.606 1.00 94.81 159 ALA A C 1
ATOM 1238 O O . ALA A 1 159 ? -12.918 4.475 12.758 1.00 94.81 159 ALA A O 1
ATOM 1239 N N . ILE A 1 160 ? -13.952 5.886 11.351 1.00 96.00 160 ILE A N 1
ATOM 1240 C CA . ILE A 1 160 ? -14.650 6.643 12.405 1.00 96.00 160 ILE A CA 1
ATOM 1241 C C . ILE A 1 160 ? -15.676 5.758 13.121 1.00 96.00 160 ILE A C 1
ATOM 1243 O O . ILE A 1 160 ? -15.689 5.700 14.350 1.00 96.00 160 ILE A O 1
ATOM 1247 N N . ALA A 1 161 ? -16.508 5.033 12.372 1.00 95.00 161 ALA A N 1
ATOM 1248 C CA . ALA A 1 161 ? -17.526 4.155 12.941 1.00 95.00 161 ALA A CA 1
ATOM 1249 C C . ALA A 1 161 ? -16.915 3.045 13.813 1.00 95.00 161 ALA A C 1
ATOM 1251 O O . ALA A 1 161 ? -17.459 2.731 14.870 1.00 95.00 161 ALA A O 1
ATOM 1252 N N . LEU A 1 162 ? -15.769 2.482 13.410 1.00 94.38 162 LEU A N 1
ATOM 1253 C CA . LEU A 1 162 ? -15.097 1.413 14.153 1.00 94.38 162 LEU A CA 1
ATOM 1254 C C . LEU A 1 162 ? -14.369 1.919 15.408 1.00 94.38 162 LEU A C 1
ATOM 1256 O O . LEU A 1 162 ? -14.295 1.212 16.412 1.00 94.38 162 LEU A O 1
ATOM 1260 N N . THR A 1 163 ? -13.827 3.138 15.369 1.00 93.88 163 THR A N 1
ATOM 1261 C CA . THR A 1 163 ? -13.100 3.731 16.506 1.00 93.88 163 THR A CA 1
ATOM 1262 C C . THR A 1 163 ? -14.022 4.392 17.531 1.00 93.88 163 THR A C 1
ATOM 1264 O O . THR A 1 163 ? -13.608 4.622 18.673 1.00 93.88 163 THR A O 1
ATOM 1267 N N . LEU A 1 164 ? -15.285 4.655 17.177 1.00 88.75 164 LEU A N 1
ATOM 1268 C CA . LEU A 1 164 ? -16.274 5.244 18.073 1.00 88.75 164 LEU A CA 1
ATOM 1269 C C . LEU A 1 164 ? -16.722 4.239 19.144 1.00 88.75 164 LEU A C 1
ATOM 1271 O O . LEU A 1 164 ? -17.728 3.543 19.032 1.00 88.75 164 LEU A O 1
ATOM 1275 N N . ARG A 1 165 ? -15.966 4.178 20.240 1.00 84.06 165 ARG A N 1
ATOM 1276 C CA . ARG A 1 165 ? -16.288 3.318 21.378 1.00 84.06 165 ARG A CA 1
ATOM 1277 C C . ARG A 1 165 ? -17.353 3.953 22.267 1.00 84.06 165 ARG A C 1
ATOM 1279 O O . ARG A 1 165 ? -17.105 4.945 22.961 1.00 84.06 165 ARG A O 1
ATOM 1286 N N . GLU A 1 166 ? -18.517 3.322 22.344 1.00 79.19 166 GLU A N 1
ATOM 1287 C CA . GLU A 1 166 ? -19.534 3.705 23.318 1.00 79.19 166 GLU A CA 1
ATOM 1288 C C . GLU A 1 166 ? -19.101 3.351 24.747 1.00 79.19 166 GLU A C 1
ATOM 1290 O O . GLU A 1 166 ? -18.699 2.227 25.064 1.00 79.19 166 GLU A O 1
ATOM 1295 N N . ARG A 1 167 ? -19.186 4.328 25.655 1.00 80.94 167 ARG A N 1
ATOM 1296 C CA . ARG A 1 167 ? -18.937 4.089 27.079 1.00 80.94 167 ARG A CA 1
ATOM 1297 C C . ARG A 1 167 ? -20.212 3.541 27.721 1.00 80.94 167 ARG A C 1
ATOM 1299 O O . ARG A 1 167 ? -21.156 4.296 27.934 1.00 80.94 167 ARG A O 1
ATOM 1306 N N . LYS A 1 168 ? -20.197 2.262 28.117 1.00 75.81 168 LYS A N 1
ATOM 1307 C CA . LYS A 1 168 ? -21.300 1.585 28.840 1.00 75.81 168 LYS A CA 1
ATOM 1308 C C . LYS A 1 168 ? -21.720 2.260 30.158 1.00 75.81 168 LYS A C 1
ATOM 1310 O O . LYS A 1 168 ? -22.822 2.026 30.628 1.00 75.81 168 LYS A O 1
ATOM 1315 N N . ASN A 1 169 ? -20.867 3.104 30.743 1.00 77.75 169 ASN A N 1
ATOM 1316 C CA . ASN A 1 169 ? -21.120 3.805 32.009 1.00 77.75 169 ASN A CA 1
ATOM 1317 C C . ASN A 1 169 ? -21.668 5.235 31.843 1.00 77.75 169 ASN A C 1
ATOM 1319 O O . ASN A 1 169 ? -21.544 6.053 32.752 1.00 77.75 169 ASN A O 1
ATOM 1323 N N . ARG A 1 170 ? -22.268 5.574 30.696 1.00 75.25 170 ARG A N 1
ATOM 1324 C CA . ARG A 1 170 ? -23.034 6.822 30.571 1.00 75.25 170 ARG A CA 1
ATOM 1325 C C . ARG A 1 170 ? -24.493 6.550 30.903 1.00 75.25 170 ARG A C 1
ATOM 1327 O O . ARG A 1 170 ? -25.183 5.851 30.170 1.00 75.25 170 ARG A O 1
ATOM 1334 N N . LYS A 1 171 ? -24.957 7.116 32.016 1.00 80.31 171 LYS A N 1
ATOM 1335 C CA . LYS A 1 171 ? -26.385 7.199 32.322 1.00 80.31 171 LYS A CA 1
ATOM 1336 C C . LYS A 1 171 ? -26.961 8.331 31.482 1.00 80.31 171 LYS A C 1
ATOM 1338 O O . LYS A 1 171 ? -26.648 9.493 31.725 1.00 80.31 171 LYS A O 1
ATOM 1343 N N . TYR A 1 172 ? -27.754 7.987 30.478 1.00 81.19 172 TYR A N 1
ATOM 1344 C CA . TYR A 1 172 ? -28.543 8.966 29.746 1.00 81.19 172 TYR A CA 1
ATOM 1345 C C . TYR A 1 172 ? -29.832 9.211 30.514 1.00 81.19 172 TYR A C 1
ATOM 1347 O O . TYR A 1 172 ? -30.501 8.270 30.939 1.00 81.19 172 TYR A O 1
ATOM 1355 N N . VAL A 1 173 ? -30.155 10.480 30.718 1.00 83.75 173 VAL A N 1
ATOM 1356 C CA . VAL A 1 173 ? -31.426 10.884 31.298 1.00 83.75 173 VAL A CA 1
ATOM 1357 C C . VAL A 1 173 ? -32.342 11.249 30.143 1.00 83.75 173 VAL A C 1
ATOM 1359 O O . VAL A 1 173 ? -32.132 12.258 29.472 1.00 83.75 173 VAL A O 1
ATOM 1362 N N . LEU A 1 174 ? -33.342 10.412 29.891 1.00 86.81 174 LEU A N 1
ATOM 1363 C CA . LEU A 1 174 ? -34.397 10.726 28.940 1.00 86.81 174 LEU A CA 1
ATOM 1364 C C . LEU A 1 174 ? -35.390 11.669 29.626 1.00 86.81 174 LEU A C 1
ATOM 1366 O O . LEU A 1 174 ? -36.082 11.286 30.567 1.00 86.81 174 LEU A O 1
ATOM 1370 N N . VAL A 1 175 ? -35.453 12.919 29.160 1.00 89.25 175 VAL A N 1
ATOM 1371 C CA . VAL A 1 175 ? -36.352 13.952 29.712 1.00 89.25 175 VAL A CA 1
ATOM 1372 C C . VAL A 1 175 ? -37.818 13.520 29.602 1.00 89.25 175 VAL A C 1
ATOM 1374 O O . VAL A 1 175 ? -38.611 13.766 30.508 1.00 89.25 175 VAL A O 1
ATOM 1377 N N . SER A 1 176 ? -38.173 12.792 28.537 1.00 89.69 176 SER A N 1
ATOM 1378 C CA . SER A 1 176 ? -39.510 12.213 28.363 1.00 89.69 176 SER A CA 1
ATOM 1379 C C . SER A 1 176 ? -39.906 11.282 29.506 1.00 89.69 176 SER A C 1
ATOM 1381 O O . SER A 1 176 ? -41.063 11.277 29.920 1.00 89.69 176 SER A O 1
ATOM 1383 N N . ASP A 1 177 ? -38.953 10.513 30.028 1.00 86.31 177 ASP A N 1
ATOM 1384 C CA . ASP A 1 177 ? -39.200 9.547 31.096 1.00 86.31 177 ASP A CA 1
ATOM 1385 C C . ASP A 1 177 ? -39.301 10.253 32.448 1.00 86.31 177 ASP A C 1
ATOM 1387 O O . ASP A 1 177 ? -40.086 9.838 33.294 1.00 86.31 177 ASP A O 1
ATOM 1391 N N . GLN A 1 178 ? -38.599 11.379 32.624 1.00 84.88 178 GLN A N 1
ATOM 1392 C CA . GLN A 1 178 ? -38.716 12.235 33.810 1.00 84.88 178 GLN A CA 1
ATOM 1393 C C . GLN A 1 178 ? -40.059 12.969 33.896 1.00 84.88 178 GLN A C 1
ATOM 1395 O O . GLN A 1 178 ? -40.587 13.154 34.992 1.00 84.88 178 GLN A O 1
ATOM 1400 N N . LEU A 1 179 ? -40.633 13.365 32.757 1.00 86.50 179 LEU A N 1
ATOM 1401 C CA . LEU A 1 179 ? -41.936 14.037 32.700 1.00 86.50 179 LEU A CA 1
ATOM 1402 C C . LEU A 1 179 ? -43.113 13.078 32.939 1.00 86.50 179 LEU A C 1
ATOM 1404 O O . LEU A 1 179 ? -44.169 13.505 33.396 1.00 86.50 179 LEU A O 1
ATOM 1408 N N . LYS A 1 180 ? -42.937 11.779 32.662 1.00 87.75 180 LYS A N 1
ATOM 1409 C CA . LYS A 1 180 ? -43.973 10.747 32.845 1.00 87.75 180 LYS A CA 1
ATOM 1410 C C . LYS A 1 180 ? -44.061 10.192 34.273 1.00 87.75 180 LYS A C 1
ATOM 1412 O O . LYS A 1 180 ? -44.967 9.407 34.547 1.00 87.75 180 LYS A O 1
ATOM 1417 N N . VAL A 1 181 ? -43.156 10.579 35.176 1.00 83.44 181 VAL A N 1
ATOM 1418 C CA . VAL A 1 181 ? -43.088 10.037 36.544 1.00 83.44 181 VAL A CA 1
ATOM 1419 C C . VAL A 1 181 ? -44.328 10.431 37.348 1.00 83.44 181 VAL A C 1
ATOM 1421 O O . VAL A 1 181 ? -44.538 11.607 37.653 1.00 83.44 181 VAL A O 1
ATOM 1424 N N . GLN A 1 182 ? -45.120 9.442 37.765 1.00 83.94 182 GLN A N 1
ATOM 1425 C CA . GLN A 1 182 ? -46.277 9.657 38.635 1.00 83.94 182 GLN A CA 1
ATOM 1426 C C . GLN A 1 182 ? -45.869 9.570 40.113 1.00 83.94 182 GLN A C 1
ATOM 1428 O O . GLN A 1 182 ? -44.816 9.035 40.457 1.00 83.94 182 GLN A O 1
ATOM 1433 N N . ALA A 1 183 ? -46.697 10.093 41.026 1.00 82.81 183 ALA A N 1
ATOM 1434 C CA . ALA A 1 183 ? -46.386 10.130 42.465 1.00 82.81 183 ALA A CA 1
ATOM 1435 C C . ALA A 1 183 ? -46.050 8.743 43.059 1.00 82.81 183 ALA A C 1
ATOM 1437 O O . ALA A 1 183 ? -45.213 8.629 43.950 1.00 82.81 183 ALA A O 1
ATOM 1438 N N . LYS A 1 184 ? -46.658 7.693 42.505 1.00 81.81 184 LYS A N 1
ATOM 1439 C CA . LYS A 1 184 ? -46.478 6.282 42.874 1.00 81.81 184 LYS A CA 1
ATOM 1440 C C . LYS A 1 184 ? -45.122 5.682 42.469 1.00 81.81 184 LYS A C 1
ATOM 1442 O O . LYS A 1 184 ? -44.682 4.745 43.121 1.00 81.81 184 LYS A O 1
ATOM 1447 N N . ASP A 1 185 ? -44.425 6.253 41.486 1.00 80.62 185 ASP A N 1
ATOM 1448 C CA . ASP A 1 185 ? -43.143 5.724 40.981 1.00 80.62 185 ASP A CA 1
ATOM 1449 C C . ASP A 1 185 ? -41.918 6.292 41.722 1.00 80.62 185 ASP A C 1
ATOM 1451 O O . ASP A 1 185 ? -40.783 5.883 41.485 1.00 80.62 185 ASP A O 1
ATOM 1455 N N . ARG A 1 186 ? -42.127 7.262 42.624 1.00 78.38 186 ARG A N 1
ATOM 1456 C CA . ARG A 1 186 ? -41.046 7.998 43.304 1.00 78.38 186 ARG A CA 1
ATOM 1457 C C . ARG A 1 186 ? -40.470 7.280 44.521 1.00 78.38 186 ARG A C 1
ATOM 1459 O O . ARG A 1 186 ? -39.400 7.658 44.990 1.00 78.38 186 ARG A O 1
ATOM 1466 N N . LEU A 1 187 ? -41.173 6.282 45.051 1.00 81.94 187 LEU A N 1
ATOM 1467 C CA . LEU A 1 187 ? -40.804 5.594 46.283 1.00 81.94 187 LEU A CA 1
ATOM 1468 C C . LEU A 1 187 ? -40.709 4.093 46.031 1.00 81.94 187 LEU A C 1
ATOM 1470 O O . LEU A 1 187 ? -41.672 3.454 45.618 1.00 81.94 187 LEU A O 1
ATOM 1474 N N . ARG A 1 188 ? -39.541 3.520 46.325 1.00 80.81 188 ARG A N 1
ATOM 1475 C CA . ARG A 1 188 ? -39.322 2.074 46.325 1.00 80.81 188 ARG A CA 1
ATOM 1476 C C . ARG A 1 188 ? -39.001 1.639 47.747 1.00 80.81 188 ARG A C 1
ATOM 1478 O O . ARG A 1 188 ? -37.900 1.878 48.235 1.00 80.81 188 ARG A O 1
ATOM 1485 N N . LEU A 1 189 ? -39.960 0.991 48.403 1.00 81.94 189 LEU A N 1
ATOM 1486 C CA . LEU A 1 189 ? -39.739 0.359 49.700 1.00 81.94 189 LEU A CA 1
ATOM 1487 C C . LEU A 1 189 ? -38.901 -0.905 49.478 1.00 81.94 189 LEU A C 1
ATOM 1489 O O . LEU A 1 189 ? -39.389 -1.908 48.959 1.00 81.94 189 LEU A O 1
ATOM 1493 N N . VAL A 1 190 ? -37.612 -0.833 49.809 1.00 81.06 190 VAL A N 1
ATOM 1494 C CA . VAL A 1 190 ? -36.702 -1.982 49.762 1.00 81.06 190 VAL A CA 1
ATOM 1495 C C . VAL A 1 190 ? -36.633 -2.569 51.164 1.00 81.06 190 VAL A C 1
ATOM 1497 O O . VAL A 1 190 ? -36.059 -1.966 52.066 1.00 81.06 190 VAL A O 1
ATOM 1500 N N . SER A 1 191 ? -37.243 -3.737 51.354 1.00 79.94 191 SER A N 1
ATOM 1501 C CA . SER A 1 191 ? -37.100 -4.487 52.600 1.00 79.94 191 SER A CA 1
ATOM 1502 C C . SER A 1 191 ? -35.700 -5.093 52.649 1.00 79.94 191 SER A C 1
ATOM 1504 O O . SER A 1 191 ? -35.330 -5.895 51.790 1.00 79.94 191 SER A O 1
ATOM 1506 N N . LEU A 1 192 ? -34.910 -4.668 53.630 1.00 82.50 192 LEU A N 1
ATOM 1507 C CA . LEU A 1 192 ? -33.600 -5.233 53.923 1.00 82.50 192 LEU A CA 1
ATOM 1508 C C . LEU A 1 192 ? -33.745 -6.171 55.120 1.00 82.50 192 LEU A C 1
ATOM 1510 O O . LEU A 1 192 ? -34.386 -5.830 56.115 1.00 82.50 192 LEU A O 1
ATOM 1514 N N . LYS A 1 193 ? -33.154 -7.363 55.019 1.00 80.31 193 LYS A N 1
ATOM 1515 C CA . LYS A 1 193 ? -33.062 -8.298 56.142 1.00 80.31 193 LYS A CA 1
ATOM 1516 C C . LYS A 1 193 ? -32.138 -7.668 57.186 1.00 80.31 193 LYS A C 1
ATOM 1518 O O . LYS A 1 193 ? -31.017 -7.310 56.838 1.00 80.31 193 LYS A O 1
ATOM 1523 N N . SER A 1 194 ? -32.607 -7.494 58.423 1.00 75.94 194 SER A N 1
ATOM 1524 C CA . SER A 1 194 ? -31.770 -6.918 59.479 1.00 75.94 194 SER A CA 1
ATOM 1525 C C . SER A 1 194 ? -30.575 -7.833 59.717 1.00 75.94 194 SER A C 1
ATOM 1527 O O . SER A 1 194 ? -30.761 -9.014 60.030 1.00 75.94 194 SER A O 1
ATOM 1529 N N . GLU A 1 195 ? -29.364 -7.307 59.574 1.00 76.25 195 GLU A N 1
ATOM 1530 C CA . GLU A 1 195 ? -28.192 -8.009 60.078 1.00 76.25 195 GLU A CA 1
ATOM 1531 C C . GLU A 1 195 ? -28.331 -8.116 61.603 1.00 76.25 195 GLU A C 1
ATOM 1533 O O . GLU A 1 195 ? -28.646 -7.116 62.260 1.00 76.25 195 GLU A O 1
ATOM 1538 N N . PRO A 1 196 ? -28.189 -9.321 62.181 1.00 77.50 196 PRO A N 1
ATOM 1539 C CA . PRO A 1 196 ? -28.179 -9.462 63.624 1.00 77.50 196 PRO A CA 1
ATOM 1540 C C . PRO A 1 196 ? -27.021 -8.632 64.171 1.00 77.50 196 PRO A C 1
ATOM 1542 O O . PRO A 1 196 ? -25.906 -8.678 63.650 1.00 77.50 196 PRO A O 1
ATOM 1545 N N . ARG A 1 197 ? -27.310 -7.846 65.211 1.00 71.81 197 ARG A N 1
ATOM 1546 C CA . ARG A 1 197 ? -26.309 -7.064 65.929 1.00 71.81 197 ARG A CA 1
ATOM 1547 C C . ARG A 1 197 ? -25.208 -8.021 66.369 1.00 71.81 197 ARG A C 1
ATOM 1549 O O . ARG A 1 197 ? -25.455 -8.878 67.211 1.00 71.81 197 ARG A O 1
ATOM 1556 N N . VAL A 1 198 ? -24.023 -7.883 65.781 1.00 69.94 198 VAL A N 1
ATOM 1557 C CA . VAL A 1 198 ? -22.823 -8.547 66.284 1.00 69.94 198 VAL A CA 1
ATOM 1558 C C . VAL A 1 198 ? -22.595 -7.956 67.669 1.00 69.94 198 VAL A C 1
ATOM 1560 O O . VAL A 1 198 ? -22.227 -6.786 67.799 1.00 69.94 198 VAL A O 1
ATOM 1563 N N . GLU A 1 199 ? -22.948 -8.716 68.704 1.00 71.31 199 GLU A N 1
ATOM 1564 C CA . GLU A 1 199 ? -22.564 -8.372 70.064 1.00 71.31 199 GLU A CA 1
ATOM 1565 C C . GLU A 1 199 ? -21.035 -8.292 70.090 1.00 71.31 199 GLU A C 1
ATOM 1567 O O . GLU A 1 199 ? -20.375 -9.162 69.511 1.00 71.31 199 GLU A O 1
ATOM 1572 N N . PRO A 1 200 ? -20.452 -7.229 70.672 1.00 63.28 200 PRO A N 1
ATOM 1573 C CA . PRO A 1 200 ? -19.011 -7.172 70.833 1.00 63.28 200 PRO A CA 1
ATOM 1574 C C . PRO A 1 200 ? -18.595 -8.436 71.579 1.00 63.28 200 PRO A C 1
ATOM 1576 O O . PRO A 1 200 ? -19.186 -8.750 72.614 1.00 63.28 200 PRO A O 1
ATOM 1579 N N . LEU A 1 201 ? -17.645 -9.177 70.999 1.00 63.62 201 LEU A N 1
ATOM 1580 C CA . LEU A 1 201 ? -17.038 -10.352 71.614 1.00 63.62 201 LEU A CA 1
ATOM 1581 C C . LEU A 1 201 ? -16.777 -10.006 73.078 1.00 63.62 201 LEU A C 1
ATOM 1583 O O . LEU A 1 201 ? -16.034 -9.069 73.363 1.00 63.62 201 LEU A O 1
ATOM 1587 N N . ALA A 1 202 ? -17.461 -10.696 73.990 1.00 58.22 202 ALA A N 1
ATOM 1588 C CA . ALA A 1 202 ? -17.125 -10.604 75.393 1.00 58.22 202 ALA A CA 1
ATOM 1589 C C . ALA A 1 202 ? -15.667 -11.044 75.489 1.00 58.22 202 ALA A C 1
ATOM 1591 O O . ALA A 1 202 ? -15.348 -12.202 75.208 1.00 58.22 202 ALA A O 1
ATOM 1592 N N . ASP A 1 203 ? -14.795 -10.091 75.802 1.00 57.56 203 ASP A N 1
ATOM 1593 C CA . ASP A 1 203 ? -13.406 -10.329 76.139 1.00 57.56 203 ASP A CA 1
ATOM 1594 C C . ASP A 1 203 ? -13.383 -11.250 77.370 1.00 57.56 203 ASP A C 1
ATOM 1596 O O . ASP A 1 203 ? -13.305 -10.805 78.514 1.00 57.56 203 ASP A O 1
AT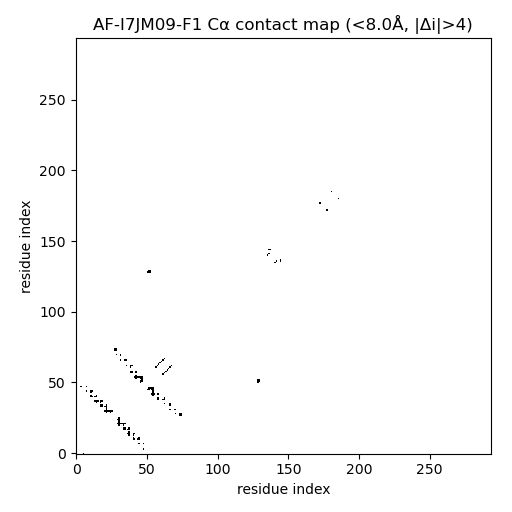OM 1600 N N . ASN A 1 204 ? -13.477 -12.562 77.151 1.00 54.59 204 ASN A N 1
ATOM 1601 C CA . ASN A 1 204 ? -13.074 -13.555 78.134 1.00 54.59 204 ASN A CA 1
ATOM 1602 C C . ASN A 1 204 ? -11.543 -13.533 78.170 1.00 54.59 204 ASN A C 1
ATOM 1604 O O . ASN A 1 204 ? -10.865 -14.395 77.615 1.00 54.59 204 ASN A O 1
ATOM 1608 N N . VAL A 1 205 ? -10.998 -12.509 78.832 1.00 56.66 205 VAL A N 1
ATOM 1609 C CA . VAL A 1 205 ? -9.570 -12.352 79.159 1.00 56.66 205 VAL A CA 1
ATOM 1610 C C . VAL A 1 205 ? -9.159 -13.327 80.276 1.00 56.66 205 VAL A C 1
ATOM 1612 O O . VAL A 1 205 ? -8.410 -12.970 81.180 1.00 56.66 205 VAL A O 1
ATOM 1615 N N . SER A 1 206 ? -9.675 -14.556 80.278 1.00 55.00 206 SER A N 1
ATOM 1616 C CA . SER A 1 206 ? -9.359 -15.551 81.311 1.00 55.00 206 SER A CA 1
ATOM 1617 C C . SER A 1 206 ? -8.620 -16.782 80.794 1.00 55.00 206 SER A C 1
ATOM 1619 O O . SER A 1 206 ? -8.053 -17.497 81.611 1.00 55.00 206 SER A O 1
ATOM 1621 N N . ASP A 1 207 ? -8.513 -16.973 79.475 1.00 52.34 207 ASP A N 1
ATOM 1622 C CA . ASP A 1 207 ? -7.812 -18.125 78.886 1.00 52.34 207 ASP A CA 1
ATOM 1623 C C . ASP A 1 207 ? -6.535 -17.718 78.131 1.00 52.34 207 ASP A C 1
ATOM 1625 O O . ASP A 1 207 ? -6.209 -18.260 77.075 1.00 52.34 207 ASP A O 1
ATOM 1629 N N . ILE A 1 208 ? -5.778 -16.757 78.674 1.00 50.28 208 ILE A N 1
ATOM 1630 C CA . ILE A 1 208 ? -4.375 -16.575 78.283 1.00 50.28 208 ILE A CA 1
ATOM 1631 C C . ILE A 1 208 ? -3.533 -17.404 79.263 1.00 50.28 208 ILE A C 1
ATOM 1633 O O . ILE A 1 208 ? -3.424 -17.015 80.428 1.00 50.28 208 ILE A O 1
ATOM 1637 N N . PRO A 1 209 ? -2.948 -18.546 78.853 1.00 48.62 209 PRO A N 1
ATOM 1638 C CA . PRO A 1 209 ? -2.065 -19.306 79.727 1.00 48.62 209 PRO A CA 1
ATOM 1639 C C . PRO A 1 209 ? -0.891 -18.425 80.174 1.00 48.62 209 PRO A C 1
ATOM 1641 O O . PRO A 1 209 ? -0.205 -17.811 79.357 1.00 48.62 209 PRO A O 1
ATOM 1644 N N . ALA A 1 210 ? -0.677 -18.362 81.488 1.00 51.03 210 ALA A N 1
ATOM 1645 C CA . ALA A 1 210 ? 0.284 -17.490 82.164 1.00 51.03 210 ALA A CA 1
ATOM 1646 C C . ALA A 1 210 ? 1.762 -17.908 81.993 1.00 51.03 210 ALA A C 1
ATOM 1648 O O . ALA A 1 210 ? 2.580 -17.637 82.869 1.00 51.03 210 ALA A O 1
ATOM 1649 N N . ASP A 1 211 ? 2.125 -18.548 80.881 1.00 45.47 211 ASP A N 1
ATOM 1650 C CA . ASP A 1 211 ? 3.492 -19.010 80.631 1.00 45.47 211 ASP A CA 1
ATOM 1651 C C . ASP A 1 211 ? 3.939 -18.701 79.198 1.00 45.47 211 ASP A C 1
ATOM 1653 O O . ASP A 1 211 ? 3.952 -19.559 78.320 1.00 45.47 211 ASP A O 1
ATOM 1657 N N . ALA A 1 212 ? 4.243 -17.426 78.949 1.00 42.75 212 ALA A N 1
ATOM 1658 C CA . ALA A 1 212 ? 5.114 -16.991 77.853 1.00 42.75 212 ALA A CA 1
ATOM 1659 C C . ALA A 1 212 ? 5.533 -15.523 78.045 1.00 42.75 212 ALA A C 1
ATOM 1661 O O . ALA A 1 212 ? 5.356 -14.676 77.168 1.00 42.75 212 ALA A O 1
ATOM 1662 N N . THR A 1 213 ? 6.105 -15.198 79.205 1.00 36.06 213 THR A N 1
ATOM 1663 C CA . THR A 1 213 ? 6.818 -13.927 79.373 1.00 36.06 213 THR A CA 1
ATOM 1664 C C . THR A 1 213 ? 8.268 -14.099 78.905 1.00 36.06 213 THR A C 1
ATOM 1666 O O . THR A 1 213 ? 9.114 -14.618 79.621 1.00 36.06 213 THR A O 1
ATOM 1669 N N . ILE A 1 214 ? 8.512 -13.571 77.699 1.00 38.59 214 ILE A N 1
ATOM 1670 C CA . ILE A 1 214 ? 9.762 -12.981 77.180 1.00 38.59 214 ILE A CA 1
ATOM 1671 C C . ILE A 1 214 ? 10.801 -13.934 76.567 1.00 38.59 214 ILE A C 1
ATOM 1673 O O . ILE A 1 214 ? 11.730 -14.409 77.212 1.00 38.59 214 ILE A O 1
ATOM 1677 N N . ALA A 1 215 ? 10.778 -13.985 75.232 1.00 32.91 215 ALA A N 1
ATOM 1678 C CA . ALA A 1 215 ? 12.001 -13.897 74.442 1.00 32.91 215 ALA A CA 1
ATOM 1679 C C . ALA A 1 215 ? 11.771 -13.011 73.205 1.00 32.91 215 ALA A C 1
ATOM 1681 O O . ALA A 1 215 ? 11.066 -13.386 72.273 1.00 32.91 215 ALA A O 1
ATOM 1682 N N . GLY A 1 216 ? 12.411 -11.839 73.195 1.00 32.12 216 GLY A N 1
ATOM 1683 C CA . GLY A 1 216 ? 12.742 -11.119 71.963 1.00 32.12 216 GLY A CA 1
ATOM 1684 C C . GLY A 1 216 ? 11.774 -10.021 71.532 1.00 32.12 216 GLY A C 1
ATOM 1685 O O . GLY A 1 216 ? 10.960 -10.200 70.632 1.00 32.12 216 GLY A O 1
ATOM 1686 N N . ALA A 1 217 ? 11.977 -8.820 72.070 1.00 40.22 217 ALA A N 1
ATOM 1687 C CA . ALA A 1 217 ? 11.576 -7.598 71.393 1.00 40.22 217 ALA A CA 1
ATOM 1688 C C . ALA A 1 217 ? 12.275 -7.502 70.023 1.00 40.22 217 ALA A C 1
ATOM 1690 O O . ALA A 1 217 ? 13.492 -7.329 69.953 1.00 40.22 217 ALA A O 1
ATOM 1691 N N . LYS A 1 218 ? 11.504 -7.559 68.933 1.00 32.50 218 LYS A N 1
ATOM 1692 C CA . LYS A 1 218 ? 11.831 -6.877 67.675 1.00 32.50 218 LYS A CA 1
ATOM 1693 C C . LYS A 1 218 ? 10.558 -6.278 67.095 1.00 32.50 218 LYS A C 1
ATOM 1695 O O . LYS A 1 218 ? 9.690 -6.981 66.591 1.00 32.50 218 LYS A O 1
ATOM 1700 N N . HIS A 1 219 ? 10.480 -4.953 67.165 1.00 39.03 219 HIS A N 1
ATOM 1701 C CA . HIS A 1 219 ? 9.597 -4.153 66.331 1.00 39.03 219 HIS A CA 1
ATOM 1702 C C . HIS A 1 219 ? 9.791 -4.539 64.862 1.00 39.03 219 HIS A C 1
ATOM 1704 O O . HIS A 1 219 ? 10.905 -4.452 64.356 1.00 39.03 219 HIS A O 1
ATOM 1710 N N . THR A 1 220 ? 8.724 -4.940 64.173 1.00 32.22 220 THR A N 1
ATOM 1711 C CA . THR A 1 220 ? 8.521 -4.650 62.745 1.00 32.22 220 THR A CA 1
ATOM 1712 C C . THR A 1 220 ? 7.056 -4.886 62.365 1.00 32.22 220 THR A C 1
ATOM 1714 O O . THR A 1 220 ? 6.534 -5.990 62.457 1.00 32.22 220 THR A O 1
ATOM 1717 N N . SER A 1 221 ? 6.413 -3.774 62.004 1.00 33.62 221 SER A N 1
ATOM 1718 C CA . SER A 1 221 ? 5.216 -3.580 61.176 1.00 33.62 221 SER A CA 1
ATOM 1719 C C . SER A 1 221 ? 4.492 -4.823 60.623 1.00 33.62 221 SER A C 1
ATOM 1721 O O . SER A 1 221 ? 5.024 -5.569 59.803 1.00 33.62 221 SER A O 1
ATOM 1723 N N . ALA A 1 222 ? 3.213 -4.951 60.981 1.00 36.12 222 ALA A N 1
ATOM 1724 C CA . ALA A 1 222 ? 2.244 -5.909 60.447 1.00 36.12 222 ALA A CA 1
ATOM 1725 C C . ALA A 1 222 ? 1.673 -5.489 59.070 1.00 36.12 222 ALA A C 1
ATOM 1727 O O . ALA A 1 222 ? 0.463 -5.475 58.875 1.00 36.12 222 ALA A O 1
ATOM 1728 N N . ALA A 1 223 ? 2.538 -5.142 58.112 1.00 38.47 223 ALA A N 1
ATOM 1729 C CA . ALA A 1 223 ? 2.139 -4.816 56.735 1.00 38.47 223 ALA A CA 1
ATOM 1730 C C . ALA A 1 223 ? 2.681 -5.799 55.678 1.00 38.47 223 ALA A C 1
ATOM 1732 O O . ALA A 1 223 ? 2.494 -5.579 54.487 1.00 38.47 223 ALA A O 1
ATOM 1733 N N . GLU A 1 224 ? 3.341 -6.893 56.078 1.00 39.72 224 GLU A N 1
ATOM 1734 C CA . GLU A 1 224 ? 4.096 -7.723 55.126 1.00 39.72 224 GLU A CA 1
ATOM 1735 C C . GLU A 1 224 ? 4.053 -9.226 55.441 1.00 39.72 224 GLU A C 1
ATOM 1737 O O . GLU A 1 224 ? 5.080 -9.902 55.492 1.00 39.72 224 GLU A O 1
ATOM 1742 N N . ARG A 1 225 ? 2.852 -9.776 55.681 1.00 36.41 225 ARG A N 1
ATOM 1743 C CA . ARG A 1 225 ? 2.648 -11.241 55.756 1.00 36.41 225 ARG A CA 1
ATOM 1744 C C . ARG A 1 225 ? 1.476 -11.808 54.943 1.00 36.41 225 ARG A C 1
ATOM 1746 O O . ARG A 1 225 ? 1.417 -13.022 54.805 1.00 36.41 225 ARG A O 1
ATOM 1753 N N . ASP A 1 226 ? 0.670 -10.982 54.274 1.00 35.94 226 ASP A N 1
ATOM 1754 C CA . ASP A 1 226 ? -0.450 -11.456 53.429 1.00 35.94 226 ASP A CA 1
ATOM 1755 C C . ASP A 1 226 ? -0.100 -11.682 51.943 1.00 35.94 226 ASP A C 1
ATOM 1757 O O . ASP A 1 226 ? -0.976 -11.894 51.109 1.00 35.94 226 ASP A O 1
ATOM 1761 N N . ALA A 1 227 ? 1.183 -11.689 51.568 1.00 37.31 227 ALA A N 1
ATOM 1762 C CA . ALA A 1 227 ? 1.594 -11.824 50.163 1.00 37.31 227 ALA A CA 1
ATOM 1763 C C . ALA A 1 227 ? 2.112 -13.219 49.757 1.00 37.31 227 ALA A C 1
ATOM 1765 O O . ALA A 1 227 ? 2.653 -13.358 48.658 1.00 37.31 227 ALA A O 1
ATOM 1766 N N . LYS A 1 228 ? 1.991 -14.263 50.595 1.00 36.12 228 LYS A N 1
ATOM 1767 C CA . LYS A 1 228 ? 2.581 -15.580 50.266 1.00 36.12 228 LYS A CA 1
ATOM 1768 C C . LYS A 1 228 ? 1.720 -16.829 50.421 1.00 36.12 228 LYS A C 1
ATOM 1770 O O . LYS A 1 228 ? 2.238 -17.912 50.168 1.00 36.12 228 LYS A O 1
ATOM 1775 N N . GLU A 1 229 ? 0.419 -16.699 50.653 1.00 35.91 229 GLU A N 1
ATOM 1776 C CA . GLU A 1 229 ? -0.499 -17.848 50.622 1.00 35.91 229 GLU A CA 1
ATOM 1777 C C . GLU A 1 229 ? -1.648 -17.627 49.628 1.00 35.91 229 GLU A C 1
ATOM 1779 O O . GLU A 1 229 ? -2.826 -17.771 49.915 1.00 35.91 229 GLU A O 1
ATOM 1784 N N . VAL A 1 230 ? -1.274 -17.260 48.399 1.00 38.50 230 VAL A N 1
ATOM 1785 C CA . VAL A 1 230 ? -2.120 -17.416 47.208 1.00 38.50 230 VAL A CA 1
ATOM 1786 C C . VAL A 1 230 ? -1.462 -18.476 46.340 1.00 38.50 230 VAL A C 1
ATOM 1788 O O . VAL A 1 230 ? -0.754 -18.172 45.379 1.00 38.50 230 VAL A O 1
ATOM 1791 N N . LYS A 1 231 ? -1.637 -19.746 46.701 1.00 37.34 231 LYS A N 1
ATOM 1792 C CA . LYS A 1 231 ? -1.397 -20.857 45.781 1.00 37.34 231 LYS A CA 1
ATOM 1793 C C . LYS A 1 231 ? -2.209 -22.070 46.205 1.00 37.34 231 LYS A C 1
ATOM 1795 O O . LYS A 1 231 ? -2.025 -22.585 47.294 1.00 37.34 231 LYS A O 1
ATOM 1800 N N . ASN A 1 232 ? -2.999 -22.530 45.239 1.00 38.47 232 ASN A N 1
ATOM 1801 C CA . ASN A 1 232 ? -3.806 -23.743 45.230 1.00 38.47 232 ASN A CA 1
ATOM 1802 C C . ASN A 1 232 ? -5.052 -23.734 46.111 1.00 38.47 232 ASN A C 1
ATOM 1804 O O . ASN A 1 232 ? -4.992 -24.115 47.262 1.00 38.47 232 ASN A O 1
ATOM 1808 N N . ASP A 1 233 ? -6.181 -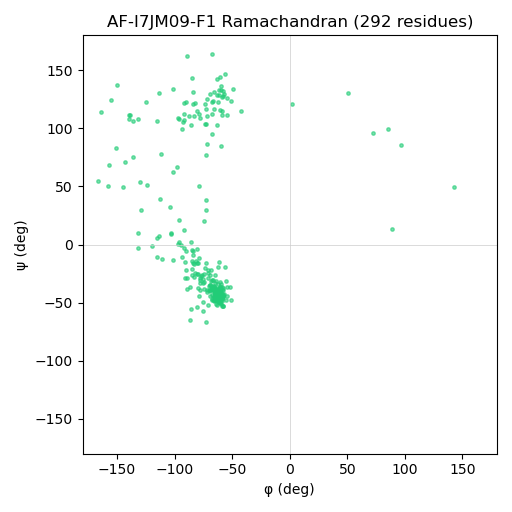23.411 45.477 1.00 37.94 233 ASP A N 1
ATOM 1809 C CA . ASP A 1 233 ? -7.392 -24.230 45.575 1.00 37.94 233 ASP A CA 1
ATOM 1810 C C . ASP A 1 233 ? -8.198 -24.074 44.277 1.00 37.94 233 ASP A C 1
ATOM 1812 O O . ASP A 1 233 ? -9.103 -23.254 44.126 1.00 37.94 233 ASP A O 1
ATOM 1816 N N . ARG A 1 234 ? -7.795 -24.851 43.266 1.00 41.31 234 ARG A N 1
ATOM 1817 C CA . ARG A 1 234 ? -8.606 -25.148 42.082 1.00 41.31 234 ARG A CA 1
ATOM 1818 C C . ARG A 1 234 ? -9.276 -26.504 42.296 1.00 41.31 234 ARG A C 1
ATOM 1820 O O . ARG A 1 234 ? -8.944 -27.420 41.571 1.00 41.31 234 ARG A O 1
ATOM 1827 N N . ASP A 1 235 ? -10.190 -26.636 43.254 1.00 38.03 235 ASP A N 1
ATOM 1828 C CA . ASP A 1 235 ? -11.037 -27.837 43.365 1.00 38.03 235 ASP A CA 1
ATOM 1829 C C . ASP A 1 235 ? -12.340 -27.558 44.134 1.00 38.03 235 ASP A C 1
ATOM 1831 O O . ASP A 1 235 ? -12.586 -28.051 45.226 1.00 38.03 235 ASP A O 1
ATOM 1835 N N . LEU A 1 236 ? -13.234 -26.766 43.534 1.00 40.59 236 LEU A N 1
ATOM 1836 C CA . LEU A 1 236 ? -14.631 -26.633 43.979 1.00 40.59 236 LEU A CA 1
ATOM 1837 C C . LEU A 1 236 ? -15.595 -26.807 42.798 1.00 40.59 236 LEU A C 1
ATOM 1839 O O . LEU A 1 236 ? -16.444 -25.965 42.516 1.00 40.59 236 LEU A O 1
ATOM 1843 N N . LYS A 1 237 ? -15.456 -27.929 42.079 1.00 36.84 237 LYS A N 1
ATOM 1844 C CA . LYS A 1 237 ? -16.412 -28.359 41.041 1.00 36.84 237 LYS A CA 1
ATOM 1845 C C . LYS A 1 237 ? -17.355 -29.487 41.461 1.00 36.84 237 LYS A C 1
ATOM 1847 O O . LYS A 1 237 ? -18.090 -29.981 40.616 1.00 36.84 237 LYS A O 1
ATOM 1852 N N . ASN A 1 238 ? -17.399 -29.870 42.736 1.00 37.56 238 ASN A N 1
ATOM 1853 C CA . ASN A 1 238 ? -18.273 -30.959 43.173 1.00 37.56 238 ASN A CA 1
ATOM 1854 C C . ASN A 1 238 ? -18.877 -30.718 44.563 1.00 37.56 238 ASN A C 1
ATOM 1856 O O . ASN A 1 238 ? -18.551 -31.405 45.523 1.00 37.56 238 ASN A O 1
ATOM 1860 N N . ILE A 1 239 ? -19.804 -29.762 44.668 1.00 35.62 239 ILE A N 1
ATOM 1861 C CA . ILE A 1 239 ? -20.795 -29.761 45.753 1.00 35.62 239 ILE A CA 1
ATOM 1862 C C . ILE A 1 239 ? -22.176 -29.536 45.134 1.00 35.62 239 ILE A C 1
ATOM 1864 O O . ILE A 1 239 ? -22.514 -28.468 44.631 1.00 35.62 239 ILE A O 1
ATOM 1868 N N . LYS A 1 240 ? -22.951 -30.618 45.132 1.00 34.97 240 LYS A N 1
ATOM 1869 C CA . LYS A 1 240 ? -24.352 -30.718 44.718 1.00 34.97 240 LYS A CA 1
ATOM 1870 C C . LYS A 1 240 ? -25.213 -29.816 45.624 1.00 34.97 240 LYS A C 1
ATOM 1872 O O . LYS A 1 240 ? -25.105 -29.961 46.841 1.00 34.97 240 LYS A O 1
ATOM 1877 N N . PRO A 1 241 ? -26.078 -28.922 45.110 1.00 34.88 241 PRO A N 1
ATOM 1878 C CA . PRO A 1 241 ? -26.955 -28.150 45.981 1.00 34.88 241 PRO A CA 1
ATOM 1879 C C . PRO A 1 241 ? -28.081 -29.041 46.521 1.00 34.88 241 PRO A C 1
ATOM 1881 O O . PRO A 1 241 ? -28.843 -29.643 45.760 1.00 34.88 241 PRO A O 1
ATOM 1884 N N . ALA A 1 242 ? -28.152 -29.141 47.850 1.00 33.34 242 ALA A N 1
ATOM 1885 C CA . ALA A 1 242 ? -29.254 -29.753 48.576 1.00 33.34 242 ALA A CA 1
ATOM 1886 C C . ALA A 1 242 ? -30.559 -28.974 48.333 1.00 33.34 242 ALA A C 1
ATOM 1888 O O . ALA A 1 242 ? -30.571 -27.749 48.208 1.00 33.34 242 ALA A O 1
ATOM 1889 N N . ALA A 1 243 ? -31.646 -29.732 48.221 1.00 38.84 243 ALA A N 1
ATOM 1890 C CA . ALA A 1 243 ? -32.982 -29.288 47.863 1.00 38.84 243 ALA A CA 1
ATOM 1891 C C . ALA A 1 243 ? -33.560 -28.249 48.841 1.00 38.84 243 ALA A C 1
ATOM 1893 O O . ALA A 1 243 ? -33.489 -28.432 50.054 1.00 38.84 243 ALA A O 1
ATOM 1894 N N . GLY A 1 244 ? -34.191 -27.200 48.298 1.00 39.97 244 GLY A N 1
ATOM 1895 C CA . GLY A 1 244 ? -34.977 -26.236 49.078 1.00 39.97 244 GLY A CA 1
ATOM 1896 C C . GLY A 1 244 ? -34.870 -24.778 48.622 1.00 39.97 244 GLY A C 1
ATOM 1897 O O . GLY A 1 244 ? -34.633 -23.905 49.447 1.00 39.97 244 GLY A O 1
ATOM 1898 N N . GLN A 1 245 ? -35.038 -24.489 47.327 1.00 34.47 245 GLN A N 1
ATOM 1899 C CA . GLN A 1 245 ? -35.240 -23.121 46.825 1.00 34.47 245 GLN A CA 1
ATOM 1900 C C . GLN A 1 245 ? -36.657 -22.992 46.245 1.00 34.47 245 GLN A C 1
ATOM 1902 O O . GLN A 1 245 ? -37.033 -23.833 45.423 1.00 34.47 245 GLN A O 1
ATOM 1907 N N . PRO A 1 246 ? -37.453 -21.967 46.609 1.00 33.69 246 PRO A N 1
ATOM 1908 C CA . PRO A 1 246 ? -38.647 -21.641 45.843 1.00 33.69 246 PRO A CA 1
ATOM 1909 C C . PRO A 1 246 ? -38.224 -21.153 44.449 1.00 33.69 246 PRO A C 1
ATOM 1911 O O . PRO A 1 246 ? -37.309 -20.342 44.304 1.00 33.69 246 PRO A O 1
ATOM 1914 N N . SER A 1 247 ? -38.867 -21.712 43.423 1.00 34.66 247 SER A N 1
ATOM 1915 C CA . SER A 1 247 ? -38.546 -21.501 42.006 1.00 34.66 247 SER A CA 1
ATOM 1916 C C . SER A 1 247 ? -38.573 -20.023 41.588 1.00 34.66 247 SER A C 1
ATOM 1918 O O . SER A 1 247 ? -39.442 -19.277 42.046 1.00 34.66 247 SER A O 1
ATOM 1920 N N . PRO A 1 248 ? -37.710 -19.600 40.644 1.00 35.94 248 PRO A N 1
ATOM 1921 C CA . PRO A 1 248 ? -37.860 -18.314 39.981 1.00 35.94 248 PRO A CA 1
ATOM 1922 C C . PRO A 1 248 ? -39.117 -18.343 39.101 1.00 35.94 248 PRO A C 1
ATOM 1924 O O . PRO A 1 248 ? -39.266 -19.191 38.219 1.00 35.94 248 PRO A O 1
ATOM 1927 N N . VAL A 1 249 ? -40.034 -17.409 39.349 1.00 37.16 249 VAL A N 1
ATOM 1928 C CA . VAL A 1 249 ? -41.207 -17.173 38.502 1.00 37.16 249 VAL A CA 1
ATOM 1929 C C . VAL A 1 249 ? -40.721 -16.794 37.100 1.00 37.16 249 VAL A C 1
ATOM 1931 O O . VAL A 1 249 ? -40.064 -15.770 36.917 1.00 37.16 249 VAL A O 1
ATOM 1934 N N . LYS A 1 250 ? -41.036 -17.636 36.108 1.00 33.62 250 LYS A N 1
ATOM 1935 C CA . LYS A 1 250 ? -40.878 -17.336 34.677 1.00 33.62 250 LYS A CA 1
ATOM 1936 C C . LYS A 1 250 ? -41.708 -16.095 34.320 1.00 33.62 250 LYS A C 1
ATOM 1938 O O . LYS A 1 250 ? -42.920 -16.130 34.529 1.00 33.62 250 LYS A O 1
ATOM 1943 N N . PRO A 1 251 ? -41.134 -15.054 33.696 1.00 34.88 251 PRO A N 1
ATOM 1944 C CA . PRO A 1 251 ? -41.931 -14.065 32.987 1.00 34.88 251 PRO A CA 1
ATOM 1945 C C . PRO A 1 251 ? -42.440 -14.700 31.689 1.00 34.88 251 PRO A C 1
ATOM 1947 O O . PRO A 1 251 ? -41.684 -14.903 30.739 1.00 34.88 251 PRO A O 1
ATOM 1950 N N . GLY A 1 252 ? -43.718 -15.072 31.680 1.00 32.91 252 GLY A N 1
ATOM 1951 C CA . GLY A 1 252 ? -44.457 -15.333 30.454 1.00 32.91 252 GLY A CA 1
ATOM 1952 C C . GLY A 1 252 ? -44.737 -14.017 29.728 1.00 32.91 252 GLY A C 1
ATOM 1953 O O . GLY A 1 252 ? -45.298 -13.087 30.300 1.00 32.91 252 GLY A O 1
ATOM 1954 N N . GLU A 1 253 ? -44.332 -13.965 28.464 1.00 34.84 253 GLU A N 1
ATOM 1955 C CA . GLU A 1 253 ? -44.934 -13.154 27.400 1.00 34.84 253 GLU A CA 1
ATOM 1956 C C . GLU A 1 253 ? -46.466 -13.392 27.417 1.00 34.84 253 GLU A C 1
ATOM 1958 O O . GLU A 1 253 ? -46.873 -14.550 27.552 1.00 34.84 253 GLU A O 1
ATOM 1963 N N . PRO A 1 254 ? -47.331 -12.353 27.342 1.00 39.78 254 PRO A N 1
ATOM 1964 C CA . PRO A 1 254 ? -47.546 -11.689 26.055 1.00 39.78 254 PRO A CA 1
ATOM 1965 C C . PRO A 1 254 ? -47.912 -10.192 26.111 1.00 39.78 254 PRO A C 1
ATOM 1967 O O . PRO A 1 254 ? -48.809 -9.772 26.832 1.00 39.78 254 PRO A O 1
ATOM 1970 N N . ALA A 1 255 ? -47.302 -9.400 25.223 1.00 34.41 255 ALA A N 1
ATOM 1971 C CA . ALA A 1 255 ? -47.922 -8.188 24.668 1.00 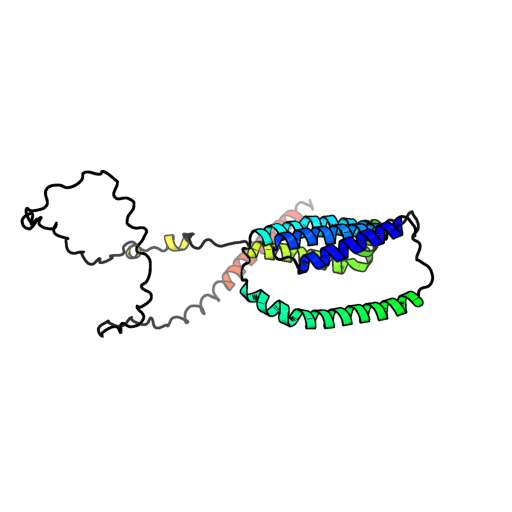34.41 255 ALA A CA 1
ATOM 1972 C C . ALA A 1 255 ? -47.287 -7.793 23.318 1.00 34.41 255 ALA A C 1
ATOM 1974 O O . ALA A 1 255 ? -46.942 -6.641 23.079 1.00 34.41 255 ALA A O 1
ATOM 1975 N N . LYS A 1 256 ? -47.174 -8.748 22.384 1.00 36.81 256 LYS A N 1
ATOM 1976 C CA . LYS A 1 256 ? -46.911 -8.480 20.953 1.00 36.81 256 LYS A CA 1
ATOM 1977 C C . LYS A 1 256 ? -48.135 -7.919 20.200 1.00 36.81 256 LYS A C 1
ATOM 1979 O O . LYS A 1 256 ? -48.185 -7.974 18.979 1.00 36.81 256 LYS A O 1
ATOM 1984 N N . ALA A 1 257 ? -49.120 -7.352 20.898 1.00 36.03 257 ALA A N 1
ATOM 1985 C CA . ALA A 1 257 ? -50.392 -6.928 20.303 1.00 36.03 257 ALA A CA 1
ATOM 1986 C C . ALA A 1 257 ? -50.645 -5.405 20.307 1.00 36.03 257 ALA A C 1
ATOM 1988 O O . ALA A 1 257 ? -51.727 -4.986 19.916 1.00 36.03 257 ALA A O 1
ATOM 1989 N N . GLN A 1 258 ? -49.679 -4.559 20.695 1.00 35.06 258 GLN A N 1
ATOM 1990 C CA . GLN A 1 258 ? -49.868 -3.092 20.694 1.00 35.06 258 GLN A CA 1
ATOM 1991 C C . GLN A 1 258 ? -48.905 -2.296 19.800 1.00 35.06 258 GLN A C 1
ATOM 1993 O O . GLN A 1 258 ? -49.082 -1.091 19.653 1.00 35.06 258 GLN A O 1
ATOM 1998 N N . LEU A 1 259 ? -47.959 -2.945 19.107 1.00 37.66 259 LEU A N 1
ATOM 1999 C CA . LEU A 1 259 ? -47.117 -2.263 18.109 1.00 37.66 259 LEU A CA 1
ATOM 2000 C C . LEU A 1 259 ? -47.751 -2.150 16.708 1.00 37.66 259 LEU A C 1
ATOM 2002 O O . LEU A 1 259 ? -47.227 -1.422 15.877 1.00 37.66 259 LEU A O 1
ATOM 2006 N N . ALA A 1 260 ? -48.886 -2.804 16.439 1.00 38.09 260 ALA A N 1
ATOM 2007 C CA . ALA A 1 260 ? -49.524 -2.787 15.113 1.00 38.09 260 ALA A CA 1
ATOM 2008 C C . ALA A 1 260 ? -50.620 -1.711 14.935 1.00 38.09 260 ALA A C 1
ATOM 2010 O O . ALA A 1 260 ? -51.212 -1.621 13.862 1.00 38.09 260 ALA A O 1
ATOM 2011 N N . GLN A 1 261 ? -50.916 -0.896 15.959 1.00 35.78 261 GLN A N 1
ATOM 2012 C CA . GLN A 1 261 ? -51.960 0.144 15.881 1.00 35.78 261 GLN A CA 1
ATOM 2013 C C . GLN A 1 261 ? -51.442 1.589 15.897 1.00 35.78 261 GLN A C 1
ATOM 2015 O O . GLN A 1 261 ? -52.199 2.484 15.535 1.00 35.78 261 GLN A O 1
ATOM 2020 N N . ASN A 1 262 ? -50.167 1.834 16.217 1.00 36.09 262 ASN A N 1
ATOM 2021 C CA . ASN A 1 262 ? -49.599 3.193 16.224 1.00 36.09 262 ASN A CA 1
ATOM 2022 C C . ASN A 1 262 ? -48.829 3.573 14.947 1.00 36.09 262 ASN A C 1
ATOM 2024 O O . ASN A 1 262 ? -48.360 4.700 14.830 1.00 36.09 262 ASN A O 1
ATOM 2028 N N . ASP A 1 263 ? -48.750 2.669 13.968 1.00 35.56 263 ASP A N 1
ATOM 2029 C CA . ASP A 1 263 ? -48.104 2.924 12.671 1.00 35.56 263 ASP A CA 1
ATOM 2030 C C . ASP A 1 263 ? -49.043 3.611 11.654 1.00 35.56 263 ASP A C 1
ATOM 2032 O O . ASP A 1 263 ? -48.631 4.007 10.572 1.00 35.56 263 ASP A O 1
ATOM 2036 N N . LYS A 1 264 ? -50.328 3.802 11.996 1.00 37.69 264 LYS A N 1
ATOM 2037 C CA . LYS A 1 264 ? -51.295 4.531 11.148 1.00 37.69 264 LYS A CA 1
ATOM 2038 C C . LYS A 1 264 ? -51.576 5.967 11.591 1.00 37.69 264 LYS A C 1
ATOM 2040 O O . LYS A 1 264 ? -52.154 6.723 10.818 1.00 37.69 264 LYS A O 1
ATOM 2045 N N . THR A 1 265 ? -51.176 6.370 12.796 1.00 38.22 265 THR A N 1
ATOM 2046 C CA . THR A 1 265 ? -51.399 7.735 13.306 1.00 38.22 265 THR A CA 1
ATOM 2047 C C . THR A 1 265 ? -50.261 8.692 12.953 1.00 38.22 265 THR A C 1
ATOM 2049 O O . THR A 1 265 ? -50.522 9.865 12.706 1.00 38.22 265 THR A O 1
ATOM 2052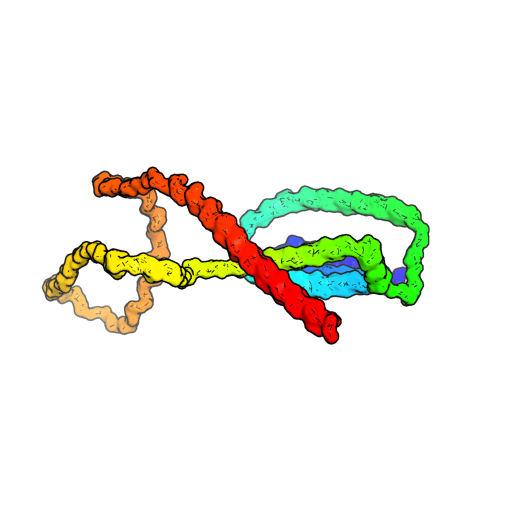 N N . VAL A 1 266 ? -49.028 8.202 12.797 1.00 41.91 266 VAL A N 1
ATOM 2053 C CA . VAL A 1 266 ? -47.872 9.050 12.443 1.00 41.91 266 VAL A CA 1
ATOM 2054 C C . VAL A 1 266 ? -47.851 9.415 10.948 1.00 41.91 266 VAL A C 1
ATOM 2056 O O . VAL A 1 266 ? -47.428 10.510 10.581 1.00 41.91 266 VAL A O 1
ATOM 2059 N N . SER A 1 267 ? -48.399 8.567 10.069 1.00 37.06 267 SER A N 1
ATOM 2060 C CA . SER A 1 267 ? -48.460 8.850 8.625 1.00 37.06 267 SER A CA 1
ATOM 2061 C C . SER A 1 267 ? -49.480 9.930 8.237 1.00 37.06 267 SER A C 1
ATOM 2063 O O . SER A 1 267 ? -49.401 10.450 7.130 1.00 37.06 267 SER A O 1
ATOM 2065 N N . VAL A 1 268 ? -50.430 10.283 9.113 1.00 42.16 268 VAL A N 1
ATOM 2066 C CA . VAL A 1 268 ? -51.469 11.291 8.813 1.00 42.16 268 VAL A CA 1
ATOM 2067 C C . VAL A 1 268 ? -51.034 12.702 9.233 1.00 42.16 268 VAL A C 1
ATOM 2069 O O . VAL A 1 268 ? -51.419 13.685 8.594 1.00 42.16 268 VAL A O 1
ATOM 2072 N N . GLU A 1 269 ? -50.180 12.818 10.252 1.00 39.22 269 GLU A N 1
ATOM 2073 C CA . GLU A 1 269 ? -49.720 14.108 10.786 1.00 39.22 269 GLU A CA 1
ATOM 2074 C C . GLU A 1 269 ? -48.600 14.722 9.922 1.00 39.22 269 GLU A C 1
ATOM 2076 O O . GLU A 1 269 ? -48.657 15.904 9.583 1.00 39.22 269 GLU A O 1
ATOM 2081 N N . SER A 1 270 ? -47.700 13.885 9.385 1.00 39.91 270 SER A N 1
ATOM 2082 C CA . SER A 1 270 ? -46.683 14.288 8.395 1.00 39.91 270 SER A CA 1
ATOM 2083 C C . SER A 1 270 ? -47.287 14.839 7.089 1.00 39.91 270 SER A C 1
ATOM 2085 O O . SER A 1 270 ? -46.737 15.762 6.486 1.00 39.91 270 SER A O 1
ATOM 2087 N N . THR A 1 271 ? -48.456 14.344 6.665 1.00 43.91 271 THR A N 1
ATOM 2088 C CA . THR A 1 271 ? -49.153 14.851 5.469 1.00 43.91 271 THR A CA 1
ATOM 2089 C C . THR A 1 271 ? -49.931 16.151 5.688 1.00 43.91 271 THR A C 1
ATOM 2091 O O . THR A 1 271 ? -50.275 16.812 4.707 1.00 43.91 271 THR A O 1
ATOM 2094 N N . LYS A 1 272 ? -50.211 16.556 6.937 1.00 41.59 272 LYS A N 1
ATOM 2095 C CA . LYS A 1 272 ? -50.861 17.847 7.231 1.00 41.59 272 LYS A CA 1
ATOM 2096 C C . LYS A 1 272 ? -49.855 18.991 7.360 1.00 41.59 272 LYS A C 1
ATOM 2098 O O . LYS A 1 272 ? -50.141 20.082 6.870 1.00 41.59 272 LYS A O 1
ATOM 2103 N N . GLU A 1 273 ? -48.675 18.740 7.924 1.00 43.06 273 GLU A N 1
ATOM 2104 C CA . GLU A 1 273 ? -47.621 19.761 8.026 1.00 43.06 273 GLU A CA 1
ATOM 2105 C C . GLU A 1 273 ? -46.973 20.063 6.665 1.00 43.06 273 GLU A C 1
ATOM 2107 O O . GLU A 1 273 ? -46.832 21.230 6.301 1.00 43.06 273 GLU A O 1
ATOM 2112 N N . ALA A 1 274 ? -46.741 19.045 5.825 1.00 47.31 274 ALA A N 1
ATOM 2113 C CA . ALA A 1 274 ? -46.202 19.247 4.476 1.00 47.31 274 ALA A CA 1
ATOM 2114 C C . ALA A 1 274 ? -47.144 20.037 3.539 1.00 47.31 274 ALA A C 1
ATOM 2116 O O . ALA A 1 274 ? -46.686 20.703 2.610 1.00 47.31 274 ALA A O 1
ATOM 2117 N N . LYS A 1 275 ? -48.465 20.005 3.780 1.00 42.38 275 LYS A N 1
ATOM 2118 C CA . LYS A 1 275 ? -49.449 20.742 2.966 1.00 42.38 275 LYS A CA 1
ATOM 2119 C C . LYS A 1 275 ? -49.631 22.198 3.414 1.00 42.38 275 LYS A C 1
ATOM 2121 O O . LYS A 1 275 ? -49.965 23.036 2.585 1.00 42.38 275 LYS A O 1
ATOM 2126 N N . SER A 1 276 ? -49.369 22.505 4.688 1.00 45.78 276 SER A N 1
ATOM 2127 C CA . SER A 1 276 ? -49.396 23.871 5.235 1.00 45.78 276 SER A CA 1
ATOM 2128 C C . SER A 1 276 ? -48.207 24.708 4.745 1.00 45.78 276 SER A C 1
ATOM 2130 O O . SER A 1 276 ? -48.377 25.869 4.355 1.00 45.78 276 SER A O 1
ATOM 2132 N N . ASP A 1 277 ? -47.012 24.115 4.687 1.00 48.09 277 ASP A N 1
ATOM 2133 C CA . ASP A 1 277 ? -45.804 24.829 4.257 1.00 48.09 277 ASP A CA 1
ATOM 2134 C C . ASP A 1 277 ? -45.741 25.062 2.740 1.00 48.09 277 ASP A C 1
ATOM 2136 O O . ASP A 1 277 ? -45.265 26.114 2.302 1.00 48.09 277 ASP A O 1
ATOM 2140 N N . ALA A 1 278 ? -46.329 24.173 1.931 1.00 52.47 278 ALA A N 1
ATOM 2141 C CA . ALA A 1 278 ? -46.487 24.400 0.492 1.00 52.47 278 ALA A CA 1
ATOM 2142 C C . ALA A 1 278 ? -47.404 25.607 0.198 1.00 52.47 278 ALA A C 1
ATOM 2144 O O . ALA A 1 278 ? -47.049 26.480 -0.593 1.00 52.47 278 ALA A O 1
ATOM 2145 N N . THR A 1 279 ? -48.525 25.744 0.920 1.00 51.25 279 THR A N 1
ATOM 2146 C CA . THR A 1 279 ? -49.446 26.884 0.744 1.00 51.25 279 THR A CA 1
ATOM 2147 C C . THR A 1 279 ? -48.874 28.227 1.211 1.00 51.25 279 THR A C 1
ATOM 2149 O O . THR A 1 279 ? -49.242 29.275 0.682 1.00 51.25 279 THR A O 1
ATOM 2152 N N . LYS A 1 280 ? -47.930 28.232 2.164 1.00 48.97 280 LYS A N 1
ATOM 2153 C CA . LYS A 1 280 ? -47.237 29.457 2.609 1.00 48.97 280 LYS A CA 1
ATOM 2154 C C . LYS A 1 280 ? -46.095 29.878 1.678 1.00 48.97 280 LYS A C 1
ATOM 2156 O O . LYS A 1 280 ? -45.768 31.065 1.626 1.00 48.97 280 LYS A O 1
ATOM 2161 N N . SER A 1 281 ? -45.505 28.934 0.944 1.00 50.91 281 SER A N 1
ATOM 2162 C CA . SER A 1 281 ? -44.464 29.196 -0.058 1.00 50.91 281 SER A CA 1
ATOM 2163 C C . SER A 1 281 ? -45.047 29.746 -1.370 1.00 50.91 281 SER A C 1
ATOM 2165 O O . SER A 1 281 ? -44.524 30.714 -1.929 1.00 50.91 281 SER A O 1
ATOM 2167 N N . GLU A 1 282 ? -46.201 29.231 -1.808 1.00 52.41 282 GLU A N 1
ATOM 2168 C CA . GLU A 1 282 ? -46.915 29.750 -2.986 1.00 52.41 282 GLU A CA 1
ATOM 2169 C C . GLU A 1 282 ? -47.525 31.145 -2.744 1.00 52.41 282 GLU A C 1
ATOM 2171 O O . GLU A 1 282 ? -47.459 32.013 -3.613 1.00 52.41 282 GLU A O 1
ATOM 2176 N N . ALA A 1 283 ? -48.005 31.441 -1.529 1.00 53.34 283 ALA A N 1
ATOM 2177 C CA . ALA A 1 283 ? -48.500 32.781 -1.191 1.00 53.34 283 ALA A CA 1
ATOM 2178 C C . ALA A 1 283 ? -47.388 33.853 -1.160 1.00 53.34 283 ALA A C 1
ATOM 2180 O O . ALA A 1 283 ? -47.638 35.014 -1.482 1.00 53.34 283 ALA A O 1
ATOM 2181 N N . LYS A 1 284 ? -46.145 33.482 -0.813 1.00 51.72 284 LYS A N 1
ATOM 2182 C CA . LYS A 1 284 ? -44.994 34.405 -0.831 1.00 51.72 284 LYS A CA 1
ATOM 2183 C C . LYS A 1 284 ? -44.400 34.619 -2.225 1.00 51.72 284 LYS A C 1
ATOM 2185 O O . LYS A 1 284 ? -43.817 35.671 -2.462 1.00 51.72 284 LYS A O 1
ATOM 2190 N N . SER A 1 285 ? -44.556 33.669 -3.145 1.00 52.69 285 SER A N 1
ATOM 2191 C CA . SER A 1 285 ? -44.105 33.826 -4.537 1.00 52.69 285 SER A CA 1
ATOM 2192 C C . SER A 1 285 ? -45.115 34.584 -5.407 1.00 52.69 285 SER A C 1
ATOM 2194 O O . SER A 1 285 ? -44.701 35.305 -6.312 1.00 52.69 285 SER A O 1
ATOM 2196 N N . ALA A 1 286 ? -46.414 34.523 -5.088 1.00 54.75 286 ALA A N 1
ATOM 2197 C CA . ALA A 1 286 ? -47.436 35.348 -5.738 1.00 54.75 286 ALA A CA 1
ATOM 2198 C C . ALA A 1 286 ? -47.333 36.842 -5.360 1.00 54.75 286 ALA A C 1
ATOM 2200 O O . ALA A 1 286 ? -47.441 37.696 -6.235 1.00 54.75 286 ALA A O 1
ATOM 2201 N N . LEU A 1 287 ? -47.032 37.162 -4.093 1.00 53.06 287 LEU A N 1
ATOM 2202 C CA . LEU A 1 287 ? -46.834 38.548 -3.635 1.00 53.06 287 LEU A CA 1
ATOM 2203 C C . LEU A 1 287 ? -45.591 39.220 -4.245 1.00 53.06 287 LEU A C 1
ATOM 2205 O O . LEU A 1 287 ? -45.607 40.420 -4.493 1.00 53.06 287 LEU A O 1
ATOM 2209 N N . ASN A 1 288 ? -44.539 38.455 -4.552 1.00 50.22 288 ASN A N 1
ATOM 2210 C CA . ASN A 1 288 ? -43.306 39.002 -5.132 1.00 50.22 288 ASN A CA 1
ATOM 2211 C C . ASN A 1 288 ? -43.394 39.260 -6.650 1.00 50.22 288 ASN A C 1
ATOM 2213 O O . ASN A 1 288 ? -42.557 39.975 -7.194 1.00 50.22 288 ASN A O 1
ATOM 2217 N N . ASN A 1 289 ? -44.388 38.689 -7.340 1.00 50.09 289 ASN A N 1
ATOM 2218 C CA . ASN A 1 289 ? -44.583 38.876 -8.783 1.00 50.09 289 ASN A CA 1
ATOM 2219 C C . ASN A 1 289 ? -45.558 40.015 -9.132 1.00 50.09 289 ASN A C 1
ATOM 2221 O O . ASN A 1 289 ? -45.624 40.411 -10.296 1.00 50.09 289 ASN A O 1
ATOM 2225 N N . GLU A 1 290 ? -46.283 40.569 -8.156 1.00 51.19 290 GLU A N 1
ATOM 2226 C CA . GLU A 1 290 ? -47.162 41.730 -8.364 1.00 51.19 290 GLU A CA 1
ATOM 2227 C C . GLU A 1 290 ? -46.445 43.079 -8.146 1.00 51.19 290 GLU A C 1
ATOM 2229 O O . GLU A 1 290 ? -46.845 44.079 -8.739 1.00 51.19 290 GLU A O 1
ATOM 2234 N N . GLU A 1 291 ? -45.331 43.114 -7.402 1.00 49.09 291 GLU A N 1
ATOM 2235 C CA . GLU A 1 291 ? -44.495 44.323 -7.244 1.00 49.09 291 GLU A CA 1
ATOM 2236 C C . GLU A 1 291 ? -43.561 44.602 -8.435 1.00 49.09 291 GLU A C 1
ATOM 2238 O O . GLU A 1 291 ? -43.020 45.697 -8.548 1.00 49.09 291 GLU A O 1
ATOM 2243 N N . VAL A 1 292 ? -43.400 43.659 -9.367 1.00 50.03 292 VAL A N 1
ATOM 2244 C CA . VAL A 1 292 ? -42.526 43.824 -10.550 1.00 50.03 292 VAL A CA 1
ATOM 2245 C C . VAL A 1 292 ? -43.310 44.287 -11.791 1.00 50.03 292 VAL A C 1
ATOM 2247 O O . VAL A 1 292 ? -42.743 44.461 -12.869 1.00 50.03 292 VAL A O 1
ATOM 2250 N N . LYS A 1 293 ? -44.626 44.524 -11.670 1.00 48.31 293 LYS A N 1
ATOM 2251 C CA . LYS A 1 293 ? -45.477 44.942 -12.800 1.00 48.31 293 LYS A CA 1
ATOM 2252 C C . LYS A 1 293 ? -46.343 46.184 -12.543 1.00 48.31 293 LYS A C 1
ATOM 2254 O O . LYS A 1 293 ? -47.396 46.330 -13.167 1.00 48.31 293 LYS A O 1
ATOM 2259 N N . LYS A 1 294 ? -45.879 47.093 -11.684 1.00 42.12 294 LYS A N 1
ATOM 2260 C CA . LYS A 1 294 ? -46.344 48.486 -11.632 1.00 42.12 294 LYS A CA 1
ATOM 2261 C C . LYS A 1 294 ? -45.198 49.451 -11.881 1.00 42.12 294 LYS A C 1
ATOM 2263 O O . LYS A 1 294 ? -44.097 49.182 -11.362 1.00 42.12 294 LYS A O 1
#